Protein AF-A0A0T6LQE8-F1 (afdb_monomer_lite)

Structure (mmCIF, N/CA/C/O backbone):
data_AF-A0A0T6LQE8-F1
#
_entry.id   AF-A0A0T6LQE8-F1
#
loop_
_atom_site.group_PDB
_atom_site.id
_atom_site.type_symbol
_atom_site.label_atom_id
_atom_site.label_alt_id
_atom_site.label_comp_id
_atom_site.label_asym_id
_atom_site.label_entity_id
_atom_site.label_seq_id
_atom_site.pdbx_PDB_ins_code
_atom_site.Cartn_x
_atom_site.Cartn_y
_atom_site.Cartn_z
_atom_site.occupancy
_atom_site.B_iso_or_equiv
_atom_site.auth_seq_id
_atom_site.auth_comp_id
_atom_site.auth_asym_id
_atom_site.auth_atom_id
_atom_site.pdbx_PDB_model_num
ATOM 1 N N . MET A 1 1 ? 8.684 2.126 1.491 1.00 72.75 1 MET A N 1
ATOM 2 C CA . MET A 1 1 ? 9.249 0.851 0.992 1.00 72.75 1 MET A CA 1
ATOM 3 C C . MET A 1 1 ? 10.704 1.104 0.660 1.00 72.75 1 MET A C 1
ATOM 5 O O . MET A 1 1 ? 10.996 2.198 0.199 1.00 72.75 1 MET A O 1
ATOM 9 N N . PHE A 1 2 ? 11.600 0.156 0.912 1.00 80.12 2 PHE A N 1
ATOM 10 C CA . PHE A 1 2 ? 12.997 0.264 0.501 1.00 80.12 2 PHE A CA 1
ATOM 11 C C . PHE A 1 2 ? 13.286 -0.619 -0.695 1.00 80.12 2 PHE A C 1
ATOM 13 O O . PHE A 1 2 ? 12.763 -1.727 -0.799 1.00 80.12 2 PHE A O 1
ATOM 20 N N . VAL A 1 3 ? 14.157 -0.127 -1.567 1.00 85.31 3 VAL A N 1
ATOM 21 C CA . VAL A 1 3 ? 14.534 -0.795 -2.806 1.00 85.31 3 VAL A CA 1
ATOM 22 C C . VAL A 1 3 ? 16.053 -0.836 -2.886 1.00 85.31 3 VAL A C 1
ATOM 24 O O . VAL A 1 3 ? 16.721 0.160 -2.609 1.00 85.31 3 VAL A O 1
ATOM 27 N N . ARG A 1 4 ? 16.607 -1.997 -3.236 1.00 88.31 4 ARG A N 1
ATOM 28 C CA . ARG A 1 4 ? 18.053 -2.192 -3.370 1.00 88.31 4 ARG A CA 1
ATOM 29 C C . ARG A 1 4 ? 18.357 -3.175 -4.494 1.00 88.31 4 ARG A C 1
ATOM 31 O O . ARG A 1 4 ? 17.820 -4.278 -4.500 1.00 88.31 4 ARG A O 1
ATOM 38 N N . GLY A 1 5 ? 19.266 -2.808 -5.393 1.00 87.25 5 GLY A N 1
ATOM 39 C CA . GLY A 1 5 ? 19.844 -3.753 -6.351 1.00 87.25 5 GLY A CA 1
ATOM 40 C C . GLY A 1 5 ? 20.798 -4.740 -5.668 1.00 87.25 5 GLY A C 1
ATOM 41 O O . GLY A 1 5 ? 21.575 -4.357 -4.794 1.00 87.25 5 GLY A O 1
ATOM 42 N N . ASP A 1 6 ? 20.736 -6.012 -6.046 1.00 84.94 6 ASP A N 1
ATOM 43 C CA . ASP A 1 6 ? 21.665 -7.054 -5.612 1.00 84.94 6 ASP A CA 1
ATOM 44 C C . ASP A 1 6 ? 21.966 -8.060 -6.743 1.00 84.94 6 ASP A C 1
ATOM 46 O O . ASP A 1 6 ? 21.690 -7.815 -7.919 1.00 84.94 6 ASP A O 1
ATOM 50 N N . THR A 1 7 ? 22.611 -9.181 -6.412 1.00 83.19 7 THR A N 1
ATOM 51 C CA . THR A 1 7 ? 23.008 -10.206 -7.391 1.00 83.19 7 THR A CA 1
ATOM 52 C C . THR A 1 7 ? 21.833 -10.969 -8.003 1.00 83.19 7 THR A C 1
ATOM 54 O O . THR A 1 7 ? 22.014 -11.594 -9.044 1.00 83.19 7 THR A O 1
ATOM 57 N N . ARG A 1 8 ? 20.645 -10.925 -7.388 1.00 83.25 8 ARG A N 1
ATOM 58 C CA . ARG A 1 8 ? 19.412 -11.582 -7.848 1.00 83.25 8 ARG A CA 1
ATOM 59 C C . ARG A 1 8 ? 18.438 -10.616 -8.532 1.00 83.25 8 ARG A C 1
ATOM 61 O O . ARG A 1 8 ? 17.340 -11.033 -8.882 1.00 83.25 8 ARG A O 1
ATOM 68 N N . GLY A 1 9 ? 18.821 -9.353 -8.725 1.00 89.19 9 GLY A N 1
ATOM 69 C CA . GLY A 1 9 ? 17.985 -8.325 -9.346 1.00 89.19 9 GLY A CA 1
ATOM 70 C C . GLY A 1 9 ? 17.715 -7.177 -8.383 1.00 89.19 9 GLY A C 1
ATOM 71 O O . GLY A 1 9 ? 18.651 -6.597 -7.836 1.00 89.19 9 GLY A O 1
ATOM 72 N N . VAL A 1 10 ? 16.444 -6.827 -8.185 1.00 91.75 10 VAL A N 1
ATOM 73 C CA . VAL A 1 10 ? 16.043 -5.743 -7.279 1.00 91.75 10 VAL A CA 1
ATOM 74 C C . VAL A 1 10 ? 15.238 -6.299 -6.118 1.00 91.75 10 VAL A C 1
ATOM 76 O O . VAL A 1 10 ? 14.113 -6.761 -6.295 1.00 91.75 10 VAL A O 1
ATOM 79 N N . SER A 1 11 ? 15.817 -6.221 -4.923 1.00 91.44 11 SER A N 1
ATOM 80 C CA . SER A 1 11 ? 15.159 -6.549 -3.664 1.00 91.44 11 SER A CA 1
ATOM 81 C C . SER A 1 11 ? 14.284 -5.389 -3.199 1.00 91.44 11 SER A C 1
ATOM 83 O O . SER A 1 11 ? 14.708 -4.231 -3.171 1.00 91.44 11 SER A O 1
ATOM 85 N N . VAL A 1 12 ? 13.078 -5.731 -2.765 1.00 88.38 12 VAL A N 1
ATOM 86 C CA . VAL A 1 12 ? 12.077 -4.817 -2.231 1.00 88.38 12 VAL A CA 1
ATOM 87 C C . VAL A 1 12 ? 11.782 -5.218 -0.794 1.00 88.38 12 VAL A C 1
ATOM 89 O O . VAL A 1 12 ? 11.413 -6.358 -0.512 1.00 88.38 12 VAL A O 1
ATOM 92 N N . LEU A 1 13 ? 11.955 -4.280 0.130 1.00 84.69 13 LEU A N 1
ATOM 93 C CA . LEU A 1 13 ? 11.670 -4.477 1.543 1.00 84.69 13 LEU A CA 1
ATOM 94 C C . LEU A 1 13 ? 10.512 -3.563 1.948 1.00 84.69 13 LEU A C 1
ATOM 96 O O . LEU A 1 13 ? 10.587 -2.344 1.739 1.00 84.69 13 LEU A O 1
ATOM 100 N N . PRO A 1 14 ? 9.437 -4.111 2.534 1.00 76.31 14 PRO A N 1
ATOM 101 C CA . PRO A 1 14 ? 8.385 -3.277 3.075 1.00 76.31 14 PRO A CA 1
ATOM 102 C C . PRO A 1 14 ? 8.984 -2.390 4.164 1.00 76.31 14 PRO A C 1
ATOM 104 O O . PRO A 1 14 ? 9.697 -2.847 5.054 1.00 76.31 14 PRO A O 1
ATOM 107 N N . TRP A 1 15 ? 8.708 -1.092 4.063 1.00 66.56 15 TRP A N 1
ATOM 108 C CA . TRP A 1 15 ? 8.975 -0.184 5.170 1.00 66.56 15 TRP A CA 1
ATOM 109 C C . TRP A 1 15 ? 7.792 -0.324 6.117 1.00 66.56 15 TRP A C 1
ATOM 111 O O . TRP A 1 15 ? 6.663 -0.160 5.642 1.00 66.56 15 TRP A O 1
ATOM 121 N N . PRO A 1 16 ? 8.004 -0.631 7.403 1.00 58.62 16 PRO A N 1
ATOM 122 C CA . PRO A 1 16 ? 6.915 -0.629 8.358 1.00 58.62 16 PRO A CA 1
ATOM 123 C C . PRO A 1 16 ? 6.421 0.815 8.483 1.00 58.62 16 PRO A C 1
ATOM 125 O O . PRO A 1 16 ? 7.017 1.637 9.176 1.00 58.62 16 PRO A O 1
ATOM 128 N N . SER A 1 17 ? 5.353 1.160 7.762 1.00 61.88 17 SER A N 1
ATOM 129 C CA . SER A 1 17 ? 4.606 2.369 8.082 1.00 61.88 17 SER A CA 1
ATOM 130 C C . SER A 1 17 ? 3.977 2.176 9.461 1.00 61.88 17 SER A C 1
ATOM 132 O O . SER A 1 17 ? 3.593 1.064 9.827 1.00 61.88 17 SER A O 1
ATOM 134 N N . ALA A 1 18 ? 3.878 3.257 10.238 1.00 66.81 18 ALA A N 1
ATOM 135 C CA . ALA A 1 18 ? 3.329 3.197 11.592 1.00 66.81 18 ALA A CA 1
ATOM 136 C C . ALA A 1 18 ? 1.902 2.605 11.608 1.00 66.81 18 ALA A C 1
ATOM 138 O O . ALA A 1 18 ? 1.573 1.815 12.480 1.00 66.81 18 ALA A O 1
ATOM 139 N N . ALA A 1 19 ? 1.079 2.891 10.596 1.00 75.75 19 ALA A N 1
ATOM 140 C CA . ALA A 1 19 ? -0.207 2.229 10.388 1.00 75.75 19 ALA A CA 1
ATOM 141 C C . ALA A 1 19 ? -0.548 2.134 8.897 1.00 75.75 19 ALA A C 1
ATOM 143 O O . ALA A 1 19 ? -0.080 2.938 8.086 1.00 75.75 19 ALA A O 1
ATOM 144 N N . ALA A 1 20 ? -1.400 1.176 8.542 1.00 86.06 20 ALA A N 1
ATOM 145 C CA . ALA A 1 20 ? -2.132 1.188 7.287 1.00 86.06 20 ALA A CA 1
ATOM 146 C C . ALA A 1 20 ? -3.415 2.010 7.470 1.00 86.06 20 ALA A C 1
ATOM 148 O O . ALA A 1 20 ? -4.249 1.697 8.324 1.00 86.06 20 ALA A O 1
ATOM 149 N N . ALA A 1 21 ? -3.572 3.060 6.663 1.00 91.69 21 ALA A N 1
ATOM 150 C CA . ALA A 1 21 ? -4.754 3.910 6.666 1.00 91.69 21 ALA A CA 1
ATOM 151 C C . ALA A 1 21 ? -5.797 3.369 5.674 1.00 91.69 21 ALA A C 1
ATOM 153 O O . ALA A 1 21 ? -5.671 3.569 4.468 1.00 91.69 21 ALA A O 1
ATOM 154 N N . VAL A 1 22 ? -6.845 2.714 6.173 1.00 92.94 22 VAL A N 1
ATOM 155 C CA . VAL A 1 22 ? -7.898 2.089 5.353 1.00 92.94 22 VAL A CA 1
ATOM 156 C C . VAL A 1 22 ? -9.224 2.826 5.549 1.00 92.94 22 VAL A C 1
ATOM 158 O O . VAL A 1 22 ? -9.683 3.011 6.677 1.00 92.94 22 VAL A O 1
ATOM 161 N N . GLY A 1 23 ? -9.844 3.284 4.460 1.00 95.25 23 GLY A N 1
ATOM 162 C CA . GLY A 1 23 ? -11.158 3.938 4.508 1.00 95.25 23 GLY A CA 1
ATOM 163 C C . GLY A 1 23 ? -12.263 2.985 4.972 1.00 95.25 23 GLY A C 1
ATOM 164 O O . GLY A 1 23 ? -12.201 1.780 4.725 1.00 95.25 23 GLY A O 1
ATOM 165 N N . LEU A 1 24 ? -13.301 3.519 5.624 1.00 96.56 24 LEU A N 1
ATOM 166 C CA . LEU A 1 24 ? -14.431 2.712 6.113 1.00 96.56 24 LEU A CA 1
ATOM 167 C C . LEU A 1 24 ? -15.177 2.003 4.973 1.00 9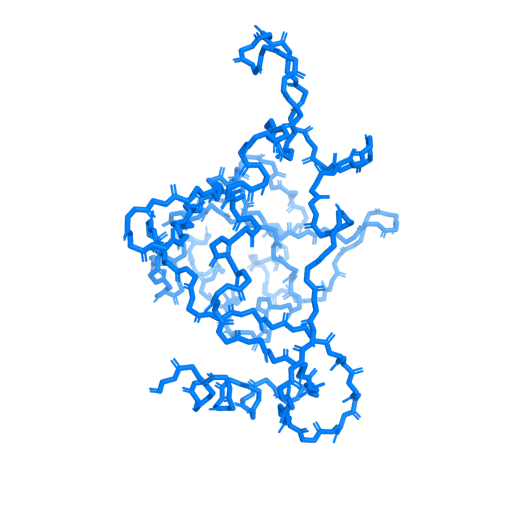6.56 24 LEU A C 1
ATOM 169 O O . LEU A 1 24 ? -15.564 0.845 5.122 1.00 96.56 24 LEU A O 1
ATOM 173 N N . GLY A 1 25 ? -15.314 2.672 3.824 1.00 93.50 25 GLY A N 1
ATOM 174 C CA . GLY A 1 25 ? -15.922 2.084 2.632 1.00 93.50 25 GLY A CA 1
ATOM 175 C C . GLY A 1 25 ? -15.106 0.917 2.074 1.00 93.50 25 GLY A C 1
ATOM 176 O O . GLY A 1 25 ? -15.678 -0.111 1.728 1.00 93.50 25 GLY A O 1
ATOM 177 N N . LEU A 1 26 ? -13.772 1.028 2.064 1.00 92.75 26 LEU A N 1
ATOM 178 C CA . LEU A 1 26 ? -12.896 -0.056 1.609 1.00 92.75 26 LEU A CA 1
ATOM 179 C C . LEU A 1 26 ? -12.937 -1.254 2.566 1.00 92.75 26 LEU A C 1
ATOM 181 O O . LEU A 1 26 ? -13.042 -2.388 2.113 1.00 92.75 26 LEU A O 1
ATOM 185 N N . LEU A 1 27 ? -12.938 -1.016 3.883 1.00 94.81 27 LEU A N 1
ATOM 186 C CA . LEU A 1 27 ? -13.140 -2.090 4.863 1.00 94.81 27 LEU A CA 1
ATOM 187 C C . LEU A 1 27 ? -14.461 -2.830 4.640 1.00 94.81 27 LEU A C 1
ATOM 189 O O . LEU A 1 27 ? -14.515 -4.040 4.829 1.00 94.81 27 LEU A O 1
ATOM 193 N N . HIS A 1 28 ? -15.517 -2.120 4.249 1.00 94.75 28 HIS A N 1
ATOM 194 C CA . HIS A 1 28 ? -16.799 -2.744 3.950 1.00 94.75 28 HIS A CA 1
ATOM 195 C C . HIS A 1 28 ? -16.771 -3.529 2.637 1.00 94.75 28 HIS A C 1
ATOM 197 O O . HIS A 1 28 ? -17.232 -4.666 2.612 1.00 94.75 28 HIS A O 1
ATOM 203 N N . ALA A 1 29 ? -16.184 -2.963 1.581 1.00 90.00 29 ALA A N 1
ATOM 204 C CA . ALA A 1 29 ? -16.053 -3.624 0.283 1.00 90.00 29 ALA A CA 1
ATOM 205 C C . ALA A 1 29 ? -15.239 -4.929 0.354 1.00 90.00 29 ALA A C 1
ATOM 207 O O . ALA A 1 29 ? -15.505 -5.857 -0.400 1.00 90.00 29 ALA A O 1
ATOM 208 N N . LEU A 1 30 ? -14.276 -5.008 1.278 1.00 90.81 30 LEU A N 1
ATOM 209 C CA . LEU A 1 30 ? -13.459 -6.201 1.529 1.00 90.81 30 LEU A CA 1
ATOM 210 C C . LEU A 1 30 ? -14.077 -7.169 2.556 1.00 90.81 30 LEU A C 1
ATOM 212 O O . LEU A 1 30 ? -13.429 -8.135 2.944 1.00 90.81 30 LEU A O 1
ATOM 216 N N . ASP A 1 31 ? -15.298 -6.902 3.032 1.00 93.56 31 ASP A N 1
ATOM 217 C CA . ASP A 1 31 ? -15.972 -7.644 4.111 1.00 93.56 31 ASP A CA 1
ATOM 218 C C . ASP A 1 31 ? -15.176 -7.700 5.438 1.00 93.56 31 ASP A C 1
ATOM 220 O O . ASP A 1 31 ? -15.285 -8.606 6.263 1.00 93.56 31 ASP A O 1
ATOM 224 N N . TRP A 1 32 ? -14.351 -6.683 5.694 1.00 95.38 32 TRP A N 1
ATOM 225 C CA . TRP A 1 32 ? -13.498 -6.586 6.883 1.00 95.38 32 TRP A CA 1
ATOM 226 C C . TRP A 1 32 ? -14.140 -5.827 8.043 1.00 95.38 32 TRP A C 1
ATOM 228 O O . TRP A 1 32 ? -13.691 -5.958 9.186 1.00 95.38 32 TRP A O 1
ATOM 238 N N . THR A 1 33 ? -15.209 -5.059 7.801 1.00 95.50 33 THR A N 1
ATOM 239 C CA . THR A 1 33 ? -15.901 -4.286 8.849 1.00 95.50 33 THR A CA 1
ATOM 240 C C . THR A 1 33 ? -16.374 -5.174 10.001 1.00 95.50 33 THR A C 1
ATOM 242 O O . THR A 1 33 ? -16.194 -4.817 11.168 1.00 95.50 33 THR A O 1
ATOM 245 N N . GLY A 1 34 ? -16.950 -6.343 9.698 1.00 95.50 34 GLY A N 1
ATOM 246 C CA . GLY A 1 34 ? -17.421 -7.290 10.711 1.00 95.50 34 GLY A CA 1
ATOM 247 C C . GLY A 1 34 ? -16.282 -7.815 11.585 1.00 95.50 34 GLY A C 1
ATOM 248 O O . GLY A 1 34 ? -16.397 -7.836 12.816 1.00 95.50 34 GLY A O 1
ATOM 249 N N . THR A 1 35 ? -15.154 -8.163 10.965 1.00 96.62 35 THR A N 1
ATOM 250 C CA . THR A 1 35 ? -13.980 -8.666 11.679 1.00 96.62 35 THR A CA 1
ATOM 251 C C . THR A 1 35 ? -13.332 -7.596 12.548 1.00 96.62 35 THR A C 1
ATOM 253 O O . THR A 1 35 ? -13.128 -7.834 13.740 1.00 96.62 35 THR A O 1
ATOM 256 N N . ALA A 1 36 ? -13.103 -6.394 12.010 1.00 95.94 36 ALA A N 1
ATOM 257 C CA . ALA A 1 36 ? -12.570 -5.268 12.776 1.00 95.94 36 ALA A CA 1
ATOM 258 C C . ALA A 1 36 ? -13.465 -4.947 13.985 1.00 95.94 36 ALA A C 1
ATOM 260 O O . ALA A 1 36 ? -12.988 -4.818 15.112 1.00 95.94 36 ALA A O 1
ATOM 261 N N . ARG A 1 37 ? -14.789 -4.917 13.789 1.00 97.31 37 ARG A N 1
ATOM 262 C CA . ARG A 1 37 ? -15.763 -4.718 14.870 1.00 97.31 37 ARG A CA 1
ATOM 263 C C . ARG A 1 37 ? -15.672 -5.798 15.946 1.00 97.31 37 ARG A C 1
ATOM 265 O O . ARG A 1 37 ? -15.714 -5.476 17.133 1.00 97.31 37 ARG A O 1
ATOM 272 N N . LYS A 1 38 ? -15.586 -7.073 15.552 1.00 97.44 38 LYS A N 1
ATOM 273 C CA . LYS A 1 38 ? -15.465 -8.206 16.483 1.00 97.44 38 LYS A CA 1
ATOM 274 C C . LYS A 1 38 ? -14.191 -8.094 17.321 1.00 97.44 38 LYS A C 1
ATOM 276 O O . LYS A 1 38 ? -14.266 -8.254 18.536 1.00 97.44 38 LYS A O 1
ATOM 281 N N . ARG A 1 39 ? -13.057 -7.783 16.687 1.00 97.19 39 ARG A N 1
ATOM 282 C CA . ARG A 1 39 ? -11.751 -7.617 17.345 1.00 97.19 39 ARG A CA 1
ATOM 283 C C . ARG A 1 39 ? -11.753 -6.448 18.329 1.00 97.19 39 ARG A C 1
ATOM 285 O O . ARG A 1 39 ? -11.417 -6.630 19.494 1.00 97.19 39 ARG A O 1
ATOM 292 N N . LEU A 1 40 ? -12.273 -5.291 17.919 1.00 96.81 40 LEU A N 1
ATOM 293 C CA . LEU A 1 40 ? -12.420 -4.126 18.799 1.00 96.81 40 LEU A CA 1
ATOM 294 C C . LEU A 1 40 ? -13.321 -4.407 20.012 1.00 96.81 40 LEU A C 1
ATOM 296 O O . LEU A 1 40 ? -12.999 -4.013 21.129 1.00 96.81 40 LEU A O 1
ATOM 300 N N . LYS A 1 41 ? -14.441 -5.119 19.822 1.00 97.38 41 LYS A N 1
ATOM 301 C CA . LYS A 1 41 ? -15.316 -5.535 20.935 1.00 97.38 41 LYS A CA 1
ATOM 302 C C . LYS A 1 41 ? -14.644 -6.525 21.890 1.00 97.38 41 LYS A C 1
ATOM 304 O O . LYS A 1 41 ? -15.027 -6.574 23.054 1.00 97.38 41 LYS A O 1
ATOM 309 N N . ALA A 1 42 ? -13.678 -7.305 21.406 1.00 97.06 42 ALA A N 1
ATOM 310 C CA . ALA A 1 42 ? -12.892 -8.233 22.215 1.00 97.06 42 ALA A CA 1
ATOM 311 C C . ALA A 1 42 ? -11.760 -7.545 23.004 1.00 97.06 42 ALA A C 1
ATOM 313 O O . ALA A 1 42 ? -11.124 -8.196 23.827 1.00 97.06 42 ALA A O 1
ATOM 314 N N . GLY A 1 43 ? -11.544 -6.240 22.800 1.00 96.44 43 GLY A N 1
ATOM 315 C CA . GLY A 1 43 ? -10.559 -5.444 23.534 1.00 96.44 43 GLY A CA 1
ATOM 316 C C . GLY A 1 43 ? -9.297 -5.103 22.743 1.00 96.44 43 GLY A C 1
ATOM 317 O O . GLY A 1 43 ? -8.447 -4.381 23.270 1.00 96.44 43 GLY A O 1
ATOM 318 N N . ASP A 1 44 ? -9.176 -5.555 21.491 1.00 96.25 44 ASP A N 1
ATOM 319 C CA . ASP A 1 44 ? -8.056 -5.154 20.644 1.00 96.25 44 ASP A CA 1
ATOM 320 C C . ASP A 1 44 ? -8.083 -3.638 20.399 1.00 96.25 44 ASP A C 1
ATOM 322 O O . ASP A 1 44 ? -9.136 -2.989 20.386 1.00 96.25 44 ASP A O 1
ATOM 326 N N . ARG A 1 45 ? -6.903 -3.056 20.172 1.00 94.69 45 ARG A N 1
ATOM 327 C CA . ARG A 1 45 ? -6.733 -1.616 19.963 1.00 94.69 45 ARG A CA 1
ATOM 328 C C . ARG A 1 45 ? -6.146 -1.341 18.588 1.00 94.69 45 ARG A C 1
ATOM 330 O O . ARG A 1 45 ? -5.215 -2.011 18.161 1.00 94.69 45 ARG A O 1
ATOM 337 N N . LEU A 1 46 ? -6.676 -0.325 17.920 1.00 94.19 46 LEU A N 1
ATOM 338 C CA . LEU A 1 46 ? -6.077 0.245 16.710 1.00 94.19 46 LEU A CA 1
ATOM 339 C C . LEU A 1 46 ? -4.840 1.087 17.061 1.00 94.19 46 LEU A C 1
ATOM 341 O O . LEU A 1 46 ? -4.532 1.298 18.241 1.00 94.19 46 LEU A O 1
ATOM 345 N N . HIS A 1 47 ? -4.143 1.585 16.039 1.00 92.88 47 HIS A N 1
ATOM 346 C CA . HIS A 1 47 ? -2.960 2.429 16.201 1.00 92.88 47 HIS A CA 1
ATOM 347 C C . HIS A 1 47 ? -3.234 3.652 17.108 1.00 92.88 47 HIS A C 1
ATOM 349 O O . HIS A 1 47 ? -4.326 4.218 17.045 1.00 92.88 47 HIS A O 1
ATOM 355 N N . PRO A 1 48 ? -2.275 4.131 17.927 1.00 90.50 48 PRO A N 1
ATOM 356 C CA . PRO A 1 48 ? -2.481 5.273 18.828 1.00 90.50 48 PRO A CA 1
ATOM 357 C C . PRO A 1 48 ? -2.946 6.574 18.158 1.00 90.50 48 PRO A C 1
ATOM 359 O O . PRO A 1 48 ? -3.593 7.393 18.802 1.00 90.50 48 PRO A O 1
ATOM 362 N N . THR A 1 49 ? -2.651 6.766 16.869 1.00 91.06 49 THR A N 1
ATOM 363 C CA . THR A 1 49 ? -3.131 7.920 16.079 1.00 91.06 49 THR A CA 1
ATOM 364 C C . THR A 1 49 ? -4.557 7.749 15.543 1.00 91.06 49 THR A C 1
ATOM 366 O O . THR A 1 49 ? -5.049 8.606 14.808 1.00 91.06 49 THR A O 1
ATOM 369 N N . GLN A 1 50 ? -5.233 6.648 15.881 1.00 95.44 50 GLN A N 1
ATOM 370 C CA . GLN A 1 50 ? -6.598 6.370 15.462 1.00 95.44 50 GLN A CA 1
ATOM 371 C C . GLN A 1 50 ? -7.554 7.474 15.923 1.00 95.44 50 GLN A C 1
ATOM 373 O O . GLN A 1 50 ? -7.682 7.772 17.110 1.00 95.44 50 GLN A O 1
ATOM 378 N N . HIS A 1 51 ? -8.313 8.023 14.975 1.00 96.19 51 HIS A N 1
ATOM 379 C CA . HIS A 1 51 ? -9.352 8.992 15.288 1.00 96.19 51 HIS A CA 1
ATOM 380 C C . HIS A 1 51 ? -10.538 8.322 16.018 1.00 96.19 51 HIS A C 1
ATOM 382 O O . HIS A 1 51 ? -11.078 7.342 15.485 1.00 96.19 51 HIS A O 1
ATOM 388 N N . PRO A 1 52 ? -11.016 8.857 17.162 1.00 96.31 52 PRO A N 1
ATOM 389 C CA . PRO A 1 52 ? -12.089 8.243 17.953 1.00 96.31 52 PRO A CA 1
ATOM 390 C C . PRO A 1 52 ? -13.404 8.028 17.193 1.00 96.31 52 PRO A C 1
ATOM 392 O O . PRO A 1 52 ? -14.046 6.996 17.367 1.00 96.31 52 PRO A O 1
ATOM 395 N N . LEU A 1 53 ? -13.792 8.964 16.314 1.00 97.06 53 LEU A N 1
ATOM 396 C CA . LEU A 1 53 ? -15.022 8.832 15.512 1.00 97.06 53 LEU A CA 1
ATOM 397 C C . LEU A 1 53 ? -15.002 7.613 14.583 1.00 97.06 53 LEU A C 1
ATOM 399 O O . LEU A 1 53 ? -16.024 6.958 14.406 1.00 97.06 53 LEU A O 1
ATOM 403 N N . VAL A 1 54 ? -13.839 7.279 14.023 1.00 97.50 54 VAL A N 1
ATOM 404 C CA . VAL A 1 54 ? -13.693 6.098 13.165 1.00 97.50 54 VAL A CA 1
ATOM 405 C C . VAL A 1 54 ? -13.771 4.826 14.010 1.00 97.50 54 VAL A C 1
ATOM 407 O O . VAL A 1 54 ? -14.451 3.883 13.619 1.00 97.50 54 VAL A O 1
ATOM 410 N N . THR A 1 55 ? -13.170 4.805 15.206 1.00 97.12 55 THR A N 1
ATOM 411 C CA . THR A 1 55 ? -13.330 3.682 16.149 1.00 97.12 55 THR A CA 1
ATOM 412 C C . THR A 1 55 ? -14.797 3.473 16.523 1.00 97.12 55 THR A C 1
ATOM 414 O O . THR A 1 55 ? -15.284 2.344 16.514 1.00 97.12 55 THR A O 1
ATOM 417 N N . ALA A 1 56 ? -15.525 4.556 16.812 1.00 97.38 56 ALA A N 1
ATOM 418 C CA . ALA A 1 56 ? -16.950 4.500 17.119 1.00 97.38 56 ALA A CA 1
ATOM 419 C C . ALA A 1 56 ? -17.773 3.968 15.932 1.00 97.38 56 ALA A C 1
ATOM 421 O O . ALA A 1 56 ? -18.644 3.120 16.130 1.00 97.38 56 ALA A O 1
ATOM 422 N N . ALA A 1 57 ? -17.460 4.403 14.707 1.00 97.50 57 ALA A N 1
ATOM 423 C CA . ALA A 1 57 ? -18.092 3.903 13.487 1.00 97.50 57 ALA A CA 1
ATOM 424 C C . ALA A 1 57 ? -17.849 2.398 13.280 1.00 97.50 57 ALA A C 1
ATOM 426 O O . ALA A 1 57 ? -18.792 1.648 13.037 1.00 97.50 57 ALA A O 1
ATOM 427 N N . LEU A 1 58 ? -16.616 1.920 13.470 1.00 97.00 58 LEU A N 1
ATOM 428 C CA . LEU A 1 58 ? -16.306 0.488 13.394 1.00 97.00 58 LEU A CA 1
ATOM 429 C C . LEU A 1 58 ? -17.077 -0.320 14.450 1.00 97.00 58 LEU A C 1
ATOM 431 O O . LEU A 1 58 ? -17.656 -1.362 14.140 1.00 97.00 58 LEU A O 1
ATOM 435 N N . LEU A 1 59 ? -17.153 0.173 15.690 1.00 97.50 59 LEU A N 1
ATOM 436 C CA . LEU A 1 59 ? -17.892 -0.482 16.777 1.00 97.50 59 LEU A CA 1
ATOM 437 C C . LEU A 1 59 ? -19.408 -0.539 16.525 1.00 97.50 59 LEU A C 1
ATOM 439 O O . LEU A 1 59 ? -20.059 -1.531 16.893 1.00 97.50 59 LEU A O 1
ATOM 443 N N . SER A 1 60 ? -19.976 0.486 15.884 1.00 95.62 60 SER A N 1
ATOM 444 C CA . SER A 1 60 ? -21.392 0.525 15.502 1.00 95.62 60 SER A CA 1
ATOM 445 C C . SER A 1 60 ? -21.691 -0.252 14.213 1.00 95.62 60 SER A C 1
ATOM 447 O O . SER A 1 60 ? -22.830 -0.672 14.022 1.00 95.62 60 SER A O 1
ATOM 449 N N . GLY A 1 61 ? -20.675 -0.551 13.396 1.00 93.31 61 GLY A N 1
ATOM 450 C CA . GLY A 1 61 ? -20.821 -1.204 12.090 1.00 93.31 61 GLY A CA 1
ATOM 451 C C . GLY A 1 61 ? -21.135 -0.226 10.952 1.00 93.31 61 GLY A C 1
ATOM 452 O O . GLY A 1 61 ? -21.648 -0.633 9.912 1.00 93.31 61 GLY A O 1
ATOM 453 N N . HIS A 1 62 ? -20.862 1.061 11.152 1.00 94.19 62 HIS A N 1
ATOM 454 C CA . HIS A 1 62 ? -21.040 2.095 10.145 1.00 94.19 62 HIS A CA 1
ATOM 455 C C . HIS A 1 62 ? -19.864 2.118 9.157 1.00 94.19 62 HIS A C 1
ATOM 457 O O . HIS A 1 62 ? -18.705 2.032 9.561 1.00 94.19 62 HIS A O 1
ATOM 463 N N . HIS A 1 63 ? -20.173 2.246 7.866 1.00 94.69 63 HIS A N 1
ATOM 464 C CA . HIS A 1 63 ? -19.202 2.133 6.771 1.00 94.69 63 HIS A CA 1
ATOM 465 C C . HIS A 1 63 ? -19.149 3.361 5.851 1.00 94.69 63 HIS A C 1
ATOM 467 O O . HIS A 1 63 ? -18.337 3.398 4.928 1.00 94.69 63 HIS A O 1
ATOM 473 N N . THR A 1 64 ? -19.992 4.374 6.076 1.00 95.88 64 THR A N 1
ATOM 474 C CA . THR A 1 64 ? -19.931 5.610 5.289 1.00 95.88 64 THR A CA 1
ATOM 475 C C . THR A 1 64 ? -18.621 6.345 5.595 1.00 95.88 64 THR A C 1
ATOM 477 O O . THR A 1 64 ? -18.257 6.455 6.770 1.00 95.88 64 THR A O 1
ATOM 480 N N . PRO A 1 65 ? -17.897 6.846 4.574 1.00 95.69 65 PRO A N 1
ATOM 481 C CA . PRO A 1 65 ? -16.693 7.640 4.787 1.00 95.69 65 PRO A CA 1
ATOM 482 C C . PRO A 1 65 ? -16.951 8.820 5.728 1.00 95.69 65 PRO A C 1
ATOM 484 O O . PRO A 1 65 ? -17.922 9.561 5.566 1.00 95.69 65 PRO A O 1
ATOM 487 N N . LEU A 1 66 ? -16.067 8.991 6.709 1.00 96.69 66 LEU A N 1
ATOM 488 C CA . LEU A 1 66 ? -16.091 10.122 7.631 1.00 96.69 66 LEU A CA 1
ATOM 489 C C . LEU A 1 66 ? -15.086 11.167 7.166 1.00 96.69 66 LEU A C 1
ATOM 491 O O . LEU A 1 66 ? -13.999 10.818 6.713 1.00 96.69 66 LEU A O 1
ATOM 495 N N . TRP A 1 67 ? -15.416 12.442 7.334 1.00 96.69 67 TRP A N 1
ATOM 496 C CA . TRP A 1 67 ? -14.605 13.549 6.836 1.00 96.69 67 TRP A CA 1
ATOM 497 C C . TRP A 1 67 ? -14.276 14.533 7.955 1.00 96.69 67 TRP A C 1
ATOM 499 O O . TRP A 1 67 ? -15.090 14.772 8.847 1.00 96.69 67 TRP A O 1
ATOM 509 N N . ASN A 1 68 ? -13.076 15.103 7.899 1.00 93.88 68 ASN A N 1
ATOM 510 C CA . ASN A 1 68 ? -12.668 16.264 8.678 1.00 93.88 68 ASN A CA 1
ATOM 511 C C . ASN A 1 68 ? -12.161 17.327 7.698 1.00 93.88 68 ASN A C 1
ATOM 513 O O . ASN A 1 68 ? -11.029 17.241 7.221 1.00 93.88 68 ASN A O 1
ATOM 517 N N . GLY A 1 69 ? -13.038 18.270 7.352 1.00 94.06 69 GLY A N 1
ATOM 518 C CA . GLY A 1 69 ? -12.832 19.150 6.207 1.00 94.06 69 GLY A CA 1
ATOM 519 C C . GLY A 1 69 ? -12.815 18.352 4.902 1.00 94.06 69 GLY A C 1
ATOM 520 O O . GLY A 1 69 ? -13.721 17.572 4.623 1.00 94.06 69 GLY A O 1
ATOM 521 N N . ASP A 1 70 ? -11.755 18.538 4.134 1.00 93.25 70 ASP A N 1
ATOM 522 C CA . ASP A 1 70 ? -11.437 17.883 2.864 1.00 93.25 70 ASP A CA 1
ATOM 523 C C . ASP A 1 70 ? -10.709 16.536 3.025 1.00 93.25 70 ASP A C 1
ATOM 525 O O . ASP A 1 70 ? -10.490 15.815 2.050 1.00 93.25 70 ASP A O 1
ATOM 529 N N . ARG A 1 71 ? -10.361 16.149 4.258 1.00 92.12 71 ARG A N 1
ATOM 530 C CA . ARG A 1 71 ? -9.646 14.905 4.544 1.00 92.12 71 ARG A CA 1
ATOM 531 C C . ARG A 1 71 ? -10.581 13.813 5.054 1.00 92.12 71 ARG A C 1
ATOM 533 O O . ARG A 1 71 ? -11.192 13.936 6.115 1.00 92.12 71 ARG A O 1
ATOM 540 N N . GLU A 1 72 ? -10.594 12.676 4.365 1.00 95.62 72 GLU A N 1
ATOM 541 C CA . GLU A 1 72 ? -11.248 11.464 4.864 1.00 95.62 72 GLU A CA 1
ATOM 542 C C . GLU A 1 72 ? -10.513 10.913 6.104 1.00 95.62 72 GLU A C 1
ATOM 544 O O . GLU A 1 72 ? -9.290 10.712 6.105 1.00 95.62 72 GLU A O 1
ATOM 549 N N . LEU A 1 73 ? -11.271 10.618 7.157 1.00 96.88 73 LEU A N 1
ATOM 550 C CA . LEU A 1 73 ? -10.813 9.914 8.346 1.00 96.88 73 LEU A CA 1
ATOM 551 C C . LEU A 1 73 ? -10.811 8.402 8.090 1.00 96.88 73 LEU A C 1
ATOM 553 O O . LEU A 1 73 ? -11.843 7.798 7.802 1.00 96.88 73 LEU A O 1
ATOM 557 N N . LYS A 1 74 ? -9.640 7.784 8.248 1.00 96.50 74 LYS A N 1
ATOM 558 C CA . LYS A 1 74 ? -9.397 6.367 7.950 1.00 96.50 74 LYS A CA 1
ATOM 559 C C . LYS A 1 74 ? -9.106 5.562 9.215 1.00 96.50 74 LYS A C 1
ATOM 561 O O . LYS A 1 74 ? -8.596 6.108 10.200 1.00 96.50 74 LYS A O 1
ATOM 566 N N . ALA A 1 75 ? -9.406 4.267 9.178 1.00 96.19 75 ALA A N 1
ATOM 567 C CA . ALA A 1 75 ? -8.955 3.319 10.186 1.00 96.19 75 ALA A CA 1
ATOM 568 C C . ALA A 1 75 ? -7.434 3.173 10.086 1.00 96.19 75 ALA A C 1
ATOM 570 O O . ALA A 1 75 ? -6.902 3.011 8.995 1.00 96.19 75 ALA A O 1
ATOM 571 N N . GLN A 1 76 ? -6.750 3.269 11.217 1.00 95.25 76 GLN A N 1
ATOM 572 C CA . GLN A 1 76 ? -5.308 3.153 11.370 1.00 95.25 76 GLN A CA 1
ATOM 573 C C . GLN A 1 76 ? -5.024 1.780 11.976 1.00 95.25 76 GLN A C 1
ATOM 575 O O . GLN A 1 76 ? -5.075 1.598 13.195 1.00 95.25 76 GLN A O 1
ATOM 580 N N . ILE A 1 77 ? -4.800 0.801 11.107 1.00 92.12 77 ILE A N 1
ATOM 581 C CA . ILE A 1 77 ? -4.594 -0.600 11.481 1.00 92.12 77 ILE A CA 1
ATOM 582 C C . ILE A 1 77 ? -3.090 -0.850 11.544 1.00 92.12 77 ILE A C 1
ATOM 584 O O . ILE A 1 77 ? -2.366 -0.453 10.628 1.00 92.12 77 ILE A O 1
ATOM 588 N N . TRP A 1 78 ? -2.605 -1.481 12.611 1.00 89.94 78 TRP A N 1
ATOM 589 C CA . TRP A 1 78 ? -1.199 -1.867 12.658 1.00 89.94 78 TRP A CA 1
ATOM 590 C C . TRP A 1 78 ? -0.912 -2.947 11.607 1.00 89.94 78 TRP A C 1
ATOM 592 O O . TRP A 1 78 ? -1.743 -3.838 11.423 1.00 89.94 78 TRP A O 1
ATOM 602 N N . PRO A 1 79 ? 0.243 -2.920 10.919 1.00 86.81 79 PRO A N 1
ATOM 603 C CA . PRO A 1 79 ? 0.573 -3.957 9.946 1.00 86.81 79 PRO A CA 1
ATOM 604 C C . PRO A 1 79 ? 0.466 -5.381 10.516 1.00 86.81 79 PRO A C 1
ATOM 606 O O . PRO A 1 79 ? -0.122 -6.245 9.875 1.00 86.81 79 PRO A O 1
ATOM 609 N N . ASP A 1 80 ? 0.938 -5.615 11.742 1.00 88.25 80 ASP A N 1
ATOM 610 C CA . ASP A 1 80 ? 0.898 -6.919 12.426 1.00 88.25 80 ASP A CA 1
ATOM 611 C C . ASP A 1 80 ? -0.520 -7.429 12.742 1.00 88.25 80 ASP A C 1
ATOM 613 O O . ASP A 1 80 ? -0.702 -8.623 12.967 1.00 88.25 80 ASP A O 1
ATOM 617 N N . GLN A 1 81 ? -1.541 -6.569 12.687 1.00 92.56 81 GLN A N 1
ATOM 618 C CA . GLN A 1 81 ? -2.938 -6.978 12.841 1.00 92.56 81 GLN A CA 1
ATOM 619 C C . GLN A 1 81 ? -3.497 -7.634 11.577 1.00 92.56 81 GLN A C 1
ATOM 621 O O . GLN A 1 81 ? -4.465 -8.381 11.674 1.00 92.56 81 GLN A O 1
ATOM 626 N N . PHE A 1 82 ? -2.923 -7.398 10.394 1.00 92.25 82 PHE A N 1
ATOM 627 C CA . PHE A 1 82 ? -3.462 -7.926 9.134 1.00 92.25 82 PHE A CA 1
ATOM 628 C C . PHE A 1 82 ? -3.505 -9.460 9.058 1.00 92.25 82 PHE A C 1
ATOM 630 O O . PHE A 1 82 ? -4.552 -9.981 8.654 1.00 92.25 82 PHE A O 1
ATOM 637 N N . PRO A 1 83 ? -2.457 -10.201 9.472 1.00 92.75 83 PRO A N 1
ATOM 638 C CA . PRO A 1 83 ? -2.520 -11.657 9.537 1.00 92.75 83 PRO A CA 1
ATOM 639 C C . PRO A 1 83 ? -3.650 -12.152 10.445 1.00 92.75 83 PRO A C 1
ATOM 641 O O . PRO A 1 83 ? -4.481 -12.952 10.021 1.00 92.75 83 PRO A O 1
ATOM 644 N N . ASP A 1 84 ? -3.739 -11.622 11.665 1.00 92.88 84 ASP A N 1
ATOM 645 C CA . ASP A 1 84 ? -4.675 -12.119 12.678 1.00 92.88 84 ASP A CA 1
ATOM 646 C C . ASP A 1 84 ? -6.119 -11.662 12.445 1.00 92.88 84 ASP A C 1
ATOM 648 O O . ASP A 1 84 ? -7.078 -12.369 12.778 1.00 92.88 84 ASP A O 1
ATOM 652 N N . TRP A 1 85 ? -6.308 -10.450 11.928 1.00 95.31 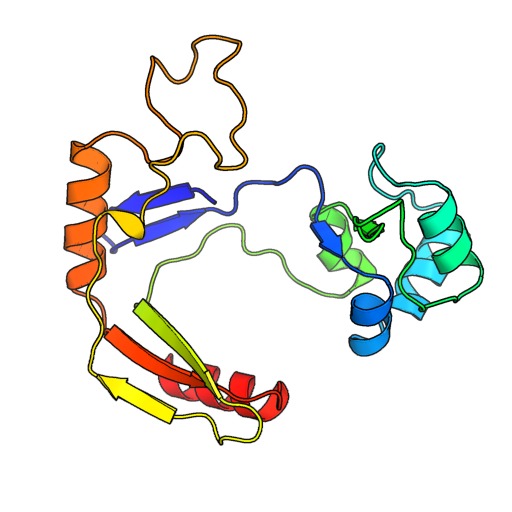85 TRP A N 1
ATOM 653 C CA . TRP A 1 85 ? -7.630 -9.887 11.683 1.00 95.31 85 TRP A CA 1
ATOM 654 C C . TRP A 1 85 ? -8.171 -10.320 10.328 1.00 95.31 85 TRP A C 1
ATOM 656 O O . TRP A 1 85 ? -9.341 -10.670 10.244 1.00 95.31 85 TRP A O 1
ATOM 666 N N . PHE A 1 86 ? -7.359 -10.319 9.276 1.00 93.94 86 PHE A N 1
ATOM 667 C CA . PHE A 1 86 ? -7.857 -10.452 7.904 1.00 93.94 86 PHE A CA 1
ATOM 668 C C . PHE A 1 86 ? -7.266 -11.642 7.148 1.00 93.94 86 PHE A C 1
ATOM 670 O O . PHE A 1 86 ? -7.606 -11.843 5.986 1.00 93.94 86 PHE A O 1
ATOM 677 N N . GLY A 1 87 ? -6.397 -12.436 7.781 1.00 92.31 87 GLY A N 1
ATOM 678 C CA . GLY A 1 87 ? -5.741 -13.568 7.127 1.00 92.31 87 GLY A CA 1
ATOM 679 C C . GLY A 1 87 ? -4.734 -13.146 6.057 1.00 92.31 87 GLY A C 1
ATOM 680 O O . GLY A 1 87 ? -4.367 -13.959 5.212 1.00 92.31 87 GLY A O 1
ATOM 681 N N . ILE A 1 88 ? -4.289 -11.885 6.066 1.00 89.38 88 ILE A N 1
ATOM 682 C CA . ILE A 1 88 ? -3.326 -11.378 5.088 1.00 89.38 88 ILE A CA 1
ATOM 683 C C . ILE A 1 88 ? -1.922 -11.590 5.627 1.00 89.38 88 ILE A C 1
ATOM 685 O O . ILE A 1 88 ? -1.480 -10.895 6.541 1.00 89.38 88 ILE A O 1
ATOM 689 N N . ALA A 1 89 ? -1.203 -12.531 5.023 1.00 87.94 89 ALA A N 1
ATOM 690 C CA . ALA A 1 89 ? 0.216 -12.694 5.279 1.00 87.94 89 ALA A CA 1
ATOM 691 C C . ALA A 1 89 ? 0.978 -11.441 4.825 1.00 87.94 89 ALA A C 1
ATOM 693 O O . ALA A 1 89 ? 0.840 -10.985 3.688 1.00 87.94 89 ALA A O 1
ATOM 694 N N . LEU A 1 90 ? 1.807 -10.894 5.711 1.00 84.38 90 LEU A N 1
ATOM 695 C CA . LEU A 1 90 ? 2.697 -9.797 5.357 1.00 84.38 90 LEU A CA 1
ATOM 696 C C . LEU A 1 90 ? 3.952 -10.359 4.700 1.00 84.38 90 LEU A C 1
ATOM 698 O O . LEU A 1 90 ? 4.656 -11.184 5.286 1.00 84.38 90 LEU A O 1
ATOM 702 N N . ALA A 1 91 ? 4.267 -9.873 3.504 1.00 83.44 91 ALA A N 1
ATOM 703 C CA . ALA A 1 91 ? 5.579 -10.102 2.927 1.00 83.44 91 ALA A CA 1
ATOM 704 C C . ALA A 1 91 ? 6.638 -9.407 3.795 1.00 83.44 91 ALA A C 1
ATOM 706 O O . ALA A 1 91 ? 6.470 -8.256 4.189 1.00 83.44 91 ALA A O 1
ATOM 707 N N . THR A 1 92 ? 7.739 -10.094 4.086 1.00 82.56 92 THR A N 1
ATOM 708 C CA . THR A 1 92 ? 8.912 -9.508 4.762 1.00 82.56 92 THR A CA 1
ATOM 709 C C . THR A 1 92 ? 9.972 -9.045 3.764 1.00 82.56 92 THR A C 1
ATOM 711 O O . THR A 1 92 ? 10.866 -8.276 4.106 1.00 82.56 92 THR A O 1
ATOM 714 N N . SER A 1 93 ? 9.865 -9.510 2.518 1.00 87.12 93 SER A N 1
ATOM 715 C CA . SER A 1 93 ? 10.692 -9.126 1.379 1.00 87.12 93 SER A CA 1
ATOM 716 C C . SER A 1 93 ? 10.015 -9.547 0.072 1.00 87.12 93 SER A C 1
ATOM 718 O O . SER A 1 93 ? 9.115 -10.387 0.075 1.00 87.12 93 SER A O 1
ATOM 720 N N . GLY A 1 94 ? 10.471 -8.981 -1.040 1.00 88.69 94 GLY A N 1
ATOM 721 C CA . GLY A 1 94 ? 10.119 -9.386 -2.396 1.00 88.69 94 GLY A CA 1
ATOM 722 C C . GLY A 1 94 ? 11.259 -9.084 -3.365 1.00 88.69 94 GLY A C 1
ATOM 723 O O . GLY A 1 94 ? 12.216 -8.398 -3.007 1.00 88.69 94 GLY A O 1
ATOM 724 N N . HIS A 1 95 ? 11.160 -9.601 -4.586 1.00 91.44 95 HIS A N 1
ATOM 725 C CA . HIS A 1 95 ? 12.037 -9.218 -5.693 1.00 91.44 95 HIS A CA 1
ATOM 726 C C . HIS A 1 95 ? 11.166 -8.659 -6.816 1.00 91.44 95 HIS A C 1
ATOM 728 O O . HIS A 1 95 ? 10.080 -9.185 -7.064 1.00 91.44 95 HIS A O 1
ATOM 734 N N . ALA A 1 96 ? 11.619 -7.593 -7.471 1.00 92.19 96 ALA A N 1
ATOM 735 C CA . ALA A 1 96 ? 10.931 -7.076 -8.643 1.00 92.19 96 ALA A CA 1
ATOM 736 C C . ALA A 1 96 ? 11.016 -8.109 -9.776 1.00 92.19 96 ALA A C 1
ATOM 738 O O . ALA A 1 96 ? 12.109 -8.555 -10.124 1.00 92.19 96 ALA A O 1
ATOM 739 N N . ALA A 1 97 ? 9.861 -8.489 -10.321 1.00 92.12 97 ALA A N 1
ATOM 740 C CA . ALA A 1 97 ? 9.759 -9.440 -11.428 1.00 92.12 97 ALA A CA 1
ATOM 741 C C . ALA A 1 97 ? 9.489 -8.747 -12.772 1.00 92.12 97 ALA A C 1
ATOM 743 O O . ALA A 1 97 ? 9.927 -9.235 -13.805 1.00 92.12 97 ALA A O 1
ATOM 744 N N . ALA A 1 98 ? 8.790 -7.611 -12.749 1.00 93.56 98 ALA A N 1
ATOM 745 C CA . ALA A 1 98 ? 8.447 -6.807 -13.916 1.00 93.56 98 ALA A CA 1
ATOM 746 C C . ALA A 1 98 ? 8.172 -5.355 -13.497 1.00 93.56 98 ALA A C 1
ATOM 748 O O . ALA A 1 98 ? 7.932 -5.074 -12.317 1.00 93.56 98 ALA A O 1
ATOM 749 N N . LEU A 1 99 ? 8.159 -4.450 -14.473 1.00 93.56 99 LEU A N 1
ATOM 750 C CA . LEU A 1 99 ? 7.673 -3.081 -14.330 1.00 93.56 99 LEU A CA 1
ATOM 751 C C . LEU A 1 99 ? 6.324 -2.931 -15.025 1.00 93.56 99 LEU A C 1
ATOM 753 O O . LEU A 1 99 ? 6.173 -3.277 -16.197 1.00 93.56 99 LEU A O 1
ATOM 757 N N . LEU A 1 100 ? 5.348 -2.395 -14.296 1.00 93.62 100 LEU A N 1
ATOM 758 C CA . LEU A 1 100 ? 4.001 -2.151 -14.795 1.00 93.62 100 LEU A CA 1
ATOM 759 C C . LEU A 1 100 ? 3.750 -0.643 -14.839 1.00 93.62 100 LEU A C 1
ATOM 761 O O . LEU A 1 100 ? 3.906 0.038 -13.828 1.00 93.62 100 LEU A O 1
ATOM 765 N N . PHE A 1 101 ? 3.321 -0.144 -15.995 1.00 93.50 101 PHE A N 1
ATOM 766 C CA . PHE A 1 101 ? 2.965 1.252 -16.240 1.00 93.50 101 PHE A CA 1
ATOM 767 C C . PHE A 1 101 ? 1.449 1.322 -16.477 1.00 93.50 101 PHE A C 1
ATOM 769 O O . PHE A 1 101 ? 0.996 1.087 -17.603 1.00 93.50 101 PHE A O 1
ATOM 776 N N . PRO A 1 102 ? 0.642 1.524 -15.417 1.00 92.19 102 PRO A N 1
ATOM 777 C CA . PRO A 1 102 ? -0.802 1.378 -15.500 1.00 92.19 102 PRO A CA 1
ATOM 778 C C . PRO A 1 102 ? -1.514 2.618 -16.043 1.00 92.19 102 PRO A C 1
ATOM 780 O O . PRO A 1 102 ? -1.229 3.750 -15.660 1.00 92.19 102 PRO A O 1
ATOM 783 N N . HIS A 1 103 ? -2.547 2.370 -16.841 1.00 93.19 103 HIS A N 1
ATOM 784 C CA . HIS A 1 103 ? -3.590 3.316 -17.209 1.00 93.19 103 HIS A CA 1
ATOM 785 C C . HIS A 1 103 ? -4.944 2.781 -16.742 1.00 93.19 103 HIS A C 1
ATOM 787 O O . HIS A 1 103 ? -5.292 1.627 -16.996 1.00 93.19 103 HIS A O 1
ATOM 793 N N . VAL A 1 104 ? -5.728 3.625 -16.073 1.00 93.69 104 VAL A N 1
ATOM 794 C CA . VAL A 1 104 ? -7.085 3.262 -15.656 1.00 93.69 104 VAL A CA 1
ATOM 795 C C . VAL A 1 104 ? -8.061 3.726 -16.725 1.00 93.69 104 VAL A C 1
ATOM 797 O O . VAL A 1 104 ? -8.191 4.924 -16.969 1.00 93.69 104 VAL A O 1
ATOM 800 N N . THR A 1 105 ? -8.755 2.776 -17.346 1.00 95.44 105 THR A N 1
ATOM 801 C CA . THR A 1 105 ? -9.872 3.062 -18.251 1.00 95.44 105 THR A CA 1
ATOM 802 C C . THR A 1 105 ? -11.116 2.404 -17.669 1.00 95.44 105 THR A C 1
ATOM 804 O O . THR A 1 105 ? -11.181 1.173 -17.647 1.00 95.44 105 THR A O 1
ATOM 807 N N . PRO A 1 106 ? -12.091 3.187 -17.167 1.00 92.19 106 PRO A N 1
ATOM 808 C CA . PRO A 1 106 ? -13.326 2.630 -16.628 1.00 92.19 106 PRO A CA 1
ATOM 809 C C . PRO A 1 106 ? -13.972 1.667 -17.631 1.00 92.19 106 PRO A C 1
ATOM 811 O O . PRO A 1 106 ? -13.998 1.944 -18.828 1.00 92.19 106 PRO A O 1
ATOM 814 N N . ASP A 1 107 ? -14.444 0.527 -17.131 1.00 91.56 107 ASP A N 1
ATOM 815 C CA . ASP A 1 107 ? -15.139 -0.527 -17.888 1.00 91.56 107 ASP A CA 1
ATOM 816 C C . ASP A 1 107 ? -14.328 -1.245 -18.987 1.00 91.56 107 ASP A C 1
ATOM 818 O O . ASP A 1 107 ? -14.851 -2.146 -19.646 1.00 91.56 107 ASP A O 1
ATOM 822 N N . ALA A 1 108 ? -13.045 -0.915 -19.176 1.00 93.50 108 ALA A N 1
ATOM 823 C CA . ALA A 1 108 ? -12.183 -1.646 -20.100 1.00 93.50 108 ALA A CA 1
ATOM 824 C C . ALA A 1 108 ? -11.731 -2.992 -19.499 1.00 93.50 108 ALA A C 1
ATOM 826 O O . ALA A 1 108 ? -11.387 -3.049 -18.312 1.00 93.50 108 ALA A O 1
ATOM 827 N N . PRO A 1 109 ? -11.668 -4.072 -20.304 1.00 94.88 109 PRO A N 1
ATOM 828 C CA . PRO A 1 109 ? -11.015 -5.300 -19.875 1.00 94.88 109 PRO A CA 1
ATOM 829 C C . PRO A 1 109 ? -9.508 -5.059 -19.693 1.00 94.88 109 PRO A C 1
ATOM 831 O O . PRO A 1 109 ? -8.928 -4.230 -20.404 1.00 94.88 109 PRO A O 1
ATOM 834 N N . PRO A 1 110 ? -8.851 -5.783 -18.774 1.00 96.75 110 PRO A N 1
ATOM 835 C CA . PRO A 1 110 ? -7.432 -5.600 -18.547 1.00 96.75 110 PRO A CA 1
ATOM 836 C C . PRO A 1 110 ? -6.598 -6.114 -19.729 1.00 96.75 110 PRO A C 1
ATOM 838 O O . PRO A 1 110 ? -6.859 -7.184 -20.279 1.00 96.75 110 PRO A O 1
ATOM 841 N N . THR A 1 111 ? -5.582 -5.347 -20.129 1.00 96.94 111 THR A N 1
ATOM 842 C CA . THR A 1 111 ? -4.691 -5.683 -21.258 1.00 96.94 111 THR A CA 1
ATOM 843 C C . THR A 1 111 ? -3.260 -5.231 -20.986 1.00 96.94 111 THR A C 1
ATOM 845 O O . THR A 1 111 ? -3.067 -4.240 -20.283 1.00 96.94 111 THR A O 1
ATOM 848 N N . ALA A 1 112 ? -2.266 -5.901 -21.579 1.00 96.25 112 ALA A N 1
ATOM 849 C CA . ALA A 1 112 ? -0.858 -5.497 -21.543 1.00 96.25 112 ALA A CA 1
ATOM 850 C C . ALA A 1 112 ? -0.286 -5.360 -22.953 1.00 96.25 112 ALA A C 1
ATOM 852 O O . ALA A 1 112 ? -0.544 -6.187 -23.829 1.00 96.25 112 ALA A O 1
ATOM 853 N N . THR A 1 113 ? 0.589 -4.377 -23.127 1.00 95.44 113 THR A N 1
ATOM 854 C CA . THR A 1 113 ? 1.515 -4.292 -24.257 1.00 95.44 113 THR A CA 1
ATOM 855 C C . THR A 1 113 ? 2.940 -4.145 -23.731 1.00 95.44 113 THR A C 1
ATOM 857 O O . THR A 1 113 ? 3.128 -3.468 -22.716 1.00 95.44 113 THR A O 1
ATOM 860 N N . PRO A 1 114 ? 3.958 -4.726 -24.391 1.00 92.12 114 PRO A N 1
ATOM 861 C CA . PRO A 1 114 ? 5.346 -4.435 -24.053 1.00 92.12 114 PRO A CA 1
ATOM 862 C C . PRO A 1 114 ? 5.602 -2.931 -24.138 1.00 92.12 114 PRO A C 1
ATOM 864 O O . PRO A 1 114 ? 5.214 -2.299 -25.123 1.00 92.12 114 PRO A O 1
ATOM 867 N N . GLY A 1 115 ? 6.242 -2.356 -23.125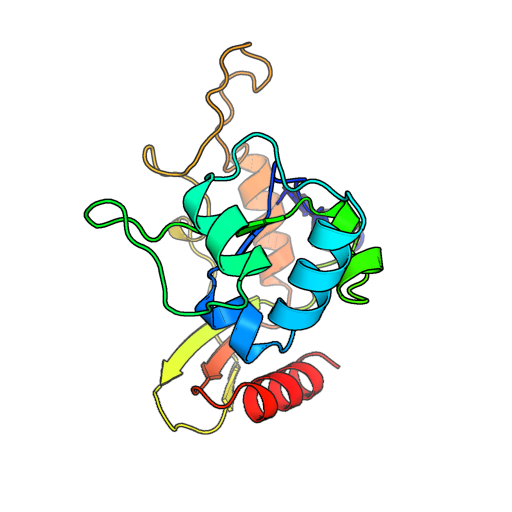 1.00 88.50 115 GLY A N 1
ATOM 868 C CA . GLY A 1 115 ? 6.553 -0.932 -23.133 1.00 88.50 115 GLY A CA 1
ATOM 869 C C . GLY A 1 115 ? 6.561 -0.282 -21.761 1.00 88.50 115 GLY A C 1
ATOM 870 O O . GLY A 1 115 ? 6.334 -0.922 -20.736 1.00 88.50 115 GLY A O 1
ATOM 871 N N . GLY A 1 116 ? 6.840 1.018 -21.782 1.00 85.75 116 GLY A N 1
ATOM 872 C CA . GLY A 1 116 ? 7.165 1.804 -20.602 1.00 85.75 116 GLY A CA 1
ATOM 873 C C . GLY A 1 116 ? 8.674 1.914 -20.392 1.00 85.75 116 GLY A C 1
ATOM 874 O O . GLY A 1 116 ? 9.456 1.026 -20.745 1.00 85.75 116 GLY A O 1
ATOM 875 N N . GLN A 1 117 ? 9.082 3.059 -19.863 1.00 87.69 117 GLN A N 1
ATOM 876 C CA . GLN A 1 117 ? 10.466 3.368 -19.539 1.00 87.69 117 GLN A CA 1
ATOM 877 C C . GLN A 1 117 ? 10.486 4.078 -18.198 1.00 87.69 117 GLN A C 1
ATOM 879 O O . GLN A 1 117 ? 9.666 4.964 -17.966 1.00 87.69 117 GLN A O 1
ATOM 884 N N . LEU A 1 118 ? 11.427 3.684 -17.345 1.00 88.56 118 LEU A N 1
ATOM 885 C CA . LEU A 1 118 ? 11.708 4.425 -16.126 1.00 88.56 118 LEU A CA 1
ATOM 886 C C . LEU A 1 118 ? 12.320 5.782 -16.466 1.00 88.56 118 LEU A C 1
ATOM 888 O O . LEU A 1 118 ? 13.167 5.891 -17.356 1.00 88.56 118 LEU A O 1
ATOM 892 N N . ALA A 1 119 ? 11.940 6.790 -15.698 1.00 84.50 119 ALA A N 1
ATOM 893 C CA . ALA A 1 119 ? 12.498 8.127 -15.750 1.00 84.50 119 ALA A CA 1
ATOM 894 C C . ALA A 1 119 ? 12.762 8.659 -14.334 1.00 84.50 119 ALA A C 1
ATOM 896 O O . ALA A 1 119 ? 12.292 8.116 -13.338 1.00 84.50 119 ALA A O 1
ATOM 897 N N . ASP A 1 120 ? 13.497 9.767 -14.232 1.00 80.00 120 ASP A N 1
ATOM 898 C CA . ASP A 1 120 ? 13.876 10.348 -12.935 1.00 80.00 120 ASP A CA 1
ATOM 899 C C . ASP A 1 120 ? 12.672 10.717 -12.051 1.00 80.00 120 ASP A C 1
ATOM 901 O O . ASP A 1 120 ? 12.784 10.717 -10.827 1.00 80.00 120 ASP A O 1
ATOM 905 N N . HIS A 1 121 ? 11.510 10.996 -12.653 1.00 80.50 121 HIS A N 1
ATOM 906 C CA . HIS A 1 121 ? 10.283 11.318 -11.921 1.00 80.50 121 HIS A CA 1
ATOM 907 C C . HIS A 1 121 ? 9.618 10.102 -11.258 1.00 80.50 121 HIS A C 1
ATOM 909 O O . HIS A 1 121 ? 8.743 10.289 -10.416 1.00 80.50 121 HIS A O 1
ATOM 915 N N . ASP A 1 122 ? 10.036 8.879 -11.597 1.00 81.12 122 ASP A N 1
ATOM 916 C CA . ASP A 1 122 ? 9.603 7.657 -10.908 1.00 81.12 122 ASP A CA 1
ATOM 917 C C . ASP A 1 122 ? 10.309 7.481 -9.552 1.00 81.12 122 ASP A C 1
ATOM 919 O O . ASP A 1 122 ? 9.942 6.617 -8.751 1.00 81.12 122 ASP A O 1
ATOM 923 N N . PHE A 1 123 ? 11.321 8.309 -9.270 1.00 79.56 123 PHE A N 1
ATOM 924 C CA . PHE A 1 123 ? 12.006 8.358 -7.986 1.00 79.56 123 PHE A CA 1
ATOM 925 C C . PHE A 1 123 ? 11.476 9.487 -7.108 1.00 79.56 123 PHE A C 1
ATOM 927 O O . PHE A 1 123 ? 11.139 10.578 -7.567 1.00 79.56 123 PHE A O 1
ATOM 934 N N . MET A 1 124 ? 11.496 9.222 -5.802 1.00 75.31 124 MET A N 1
ATOM 935 C CA . MET A 1 124 ? 11.122 10.175 -4.766 1.00 75.31 124 MET A CA 1
ATOM 936 C C . MET A 1 124 ? 12.174 11.293 -4.653 1.00 75.31 124 MET A C 1
ATOM 938 O O . MET A 1 124 ? 13.136 11.179 -3.896 1.00 75.31 124 MET A O 1
ATOM 942 N N . THR A 1 125 ? 12.027 12.354 -5.446 1.00 69.56 125 THR A N 1
ATOM 943 C CA . THR A 1 125 ? 12.977 13.476 -5.544 1.00 69.56 125 THR A CA 1
ATOM 944 C C . THR A 1 125 ? 12.389 14.815 -5.069 1.00 69.56 125 THR A C 1
ATOM 946 O O . THR A 1 125 ? 13.140 15.748 -4.780 1.00 69.56 125 THR A O 1
ATOM 949 N N . GLY A 1 126 ? 11.069 14.916 -4.862 1.00 62.62 126 GLY A N 1
ATOM 950 C CA . GLY A 1 126 ? 10.358 16.167 -4.567 1.00 62.62 126 GLY A CA 1
ATOM 951 C C . GLY A 1 126 ? 10.269 16.591 -3.083 1.00 62.62 126 GLY A C 1
ATOM 952 O O . GLY A 1 126 ? 10.084 15.760 -2.198 1.00 62.62 126 GLY A O 1
ATOM 953 N N . PRO A 1 127 ? 10.287 17.904 -2.767 1.00 56.91 127 PRO A N 1
ATOM 954 C CA . PRO A 1 127 ? 10.220 18.425 -1.390 1.00 56.91 127 PRO A CA 1
ATOM 955 C C . PRO A 1 127 ? 8.884 18.161 -0.669 1.00 56.91 127 PRO A C 1
ATOM 957 O O . PRO A 1 127 ? 8.802 18.333 0.543 1.00 56.91 127 PRO A O 1
ATOM 960 N N . THR A 1 128 ? 7.842 17.785 -1.413 1.00 56.16 128 THR A N 1
ATOM 961 C CA . THR A 1 128 ? 6.462 17.565 -0.945 1.00 56.16 128 THR A CA 1
ATOM 962 C C . THR A 1 128 ? 6.122 16.098 -0.715 1.00 56.16 128 THR A C 1
ATOM 964 O O . THR A 1 128 ? 4.981 15.771 -0.399 1.00 56.16 128 THR A O 1
ATOM 967 N N . GLU A 1 129 ? 7.073 15.200 -0.932 1.00 62.50 129 GLU A N 1
ATOM 968 C CA . GLU A 1 129 ? 6.873 13.794 -0.617 1.00 62.50 129 GLU A CA 1
ATOM 969 C C . GLU A 1 129 ? 6.789 13.613 0.895 1.00 62.50 129 GLU A C 1
ATOM 971 O O . GLU A 1 129 ? 7.491 14.296 1.644 1.00 62.50 129 GLU A O 1
ATOM 976 N N . ASP A 1 130 ? 5.923 12.698 1.334 1.00 56.16 130 ASP A N 1
ATOM 977 C CA . ASP A 1 130 ? 5.690 12.379 2.743 1.00 56.16 130 ASP A CA 1
ATOM 978 C C . ASP A 1 130 ? 6.961 11.735 3.327 1.00 56.16 130 ASP A C 1
ATOM 980 O O . ASP A 1 130 ? 7.164 10.519 3.316 1.00 56.16 130 ASP A O 1
ATOM 984 N N . ARG A 1 131 ? 7.903 12.597 3.712 1.00 63.06 131 ARG A N 1
ATOM 985 C CA . ARG A 1 131 ? 9.248 12.255 4.160 1.00 63.06 131 ARG A CA 1
ATOM 986 C C . ARG A 1 131 ? 9.291 12.382 5.669 1.00 63.06 131 ARG A C 1
ATOM 988 O O . ARG A 1 131 ? 8.870 13.393 6.229 1.00 63.06 131 ARG A O 1
ATOM 995 N N . TYR A 1 132 ? 9.899 11.399 6.326 1.00 56.84 132 TYR A N 1
ATOM 996 C CA . TYR A 1 132 ? 10.417 11.654 7.661 1.00 56.84 132 TYR A CA 1
ATOM 997 C C . TYR A 1 132 ? 11.582 12.634 7.515 1.00 56.84 132 TYR A C 1
ATOM 999 O O . TYR A 1 132 ? 12.544 12.308 6.814 1.00 56.84 132 TYR A O 1
ATOM 1007 N N . PRO A 1 133 ? 11.510 13.833 8.119 1.00 58.88 133 PRO A N 1
ATOM 1008 C CA . PRO A 1 133 ? 12.655 14.723 8.123 1.00 58.88 133 PRO A CA 1
ATOM 1009 C C . PRO A 1 133 ? 13.835 13.995 8.771 1.00 58.88 133 PRO A C 1
ATOM 1011 O O . PRO A 1 133 ? 13.652 13.262 9.747 1.00 58.88 133 PRO A O 1
ATOM 1014 N N . ASP A 1 134 ? 15.044 14.205 8.249 1.00 67.75 134 ASP A N 1
ATOM 1015 C CA . ASP A 1 134 ? 16.278 13.690 8.851 1.00 67.75 134 ASP A CA 1
ATOM 1016 C C . ASP A 1 134 ? 16.632 14.501 10.110 1.00 67.75 134 ASP A C 1
ATOM 1018 O O . ASP A 1 134 ? 17.672 15.146 10.205 1.00 67.75 134 ASP A O 1
ATOM 1022 N N . VAL A 1 135 ? 15.712 14.520 11.081 1.00 66.12 135 VAL A N 1
ATOM 1023 C CA . VAL A 1 135 ? 15.789 15.323 12.312 1.00 66.12 135 VAL A CA 1
ATOM 1024 C C . VAL A 1 135 ? 17.068 15.016 13.087 1.00 66.12 135 VAL A C 1
ATOM 1026 O O . VAL A 1 135 ? 17.616 15.890 13.752 1.00 66.12 135 VAL A O 1
ATOM 1029 N N . PHE A 1 136 ? 17.546 13.776 12.992 1.00 76.31 136 PHE A N 1
ATOM 1030 C CA . PHE A 1 136 ? 18.727 13.297 13.699 1.00 76.31 136 PHE A CA 1
ATOM 1031 C C . PHE A 1 136 ? 20.001 13.290 12.843 1.00 76.31 136 PHE A C 1
ATOM 1033 O O . PHE A 1 136 ? 21.047 12.883 13.345 1.00 76.31 136 PHE A O 1
ATOM 1040 N N . GLY A 1 137 ? 19.941 13.725 11.579 1.00 73.06 137 GLY A N 1
ATOM 1041 C CA . GLY A 1 137 ? 21.099 13.730 10.680 1.00 73.06 137 GLY A CA 1
ATOM 1042 C C . GLY A 1 137 ? 21.639 12.332 10.346 1.00 73.06 137 GLY A C 1
ATOM 1043 O O . GLY A 1 137 ? 22.792 12.200 9.937 1.00 73.06 137 GLY A O 1
ATOM 1044 N N . LEU A 1 138 ? 20.846 11.280 10.566 1.00 74.88 138 LEU A N 1
ATOM 1045 C CA . LEU A 1 138 ? 21.250 9.887 10.366 1.00 74.88 138 LEU A CA 1
ATOM 1046 C C . LEU A 1 138 ? 21.233 9.492 8.888 1.00 74.88 138 LEU A C 1
ATOM 1048 O O . LEU A 1 138 ? 21.915 8.540 8.512 1.00 74.88 138 LEU A O 1
ATOM 1052 N N . ALA A 1 139 ? 20.481 10.213 8.054 1.00 71.00 139 ALA A N 1
ATOM 1053 C CA . ALA A 1 139 ? 20.482 10.011 6.610 1.00 71.00 139 ALA A CA 1
ATOM 1054 C C . ALA A 1 139 ? 21.666 10.710 5.922 1.00 71.00 139 ALA A C 1
ATOM 1056 O O . ALA A 1 139 ? 21.887 10.500 4.733 1.00 71.00 139 ALA A O 1
ATOM 1057 N N . GLY A 1 140 ? 22.447 11.531 6.639 1.00 75.50 140 GLY A N 1
ATOM 1058 C CA . GLY A 1 140 ? 23.663 12.150 6.103 1.00 75.50 140 GLY A CA 1
ATOM 1059 C C . GLY A 1 140 ? 23.404 13.069 4.905 1.00 75.50 140 GLY A C 1
ATOM 1060 O O . GLY A 1 140 ? 24.250 13.177 4.020 1.00 75.50 140 GLY A O 1
ATOM 1061 N N . GLY A 1 141 ? 22.223 13.694 4.848 1.00 72.31 141 GLY A N 1
ATOM 1062 C CA . GLY A 1 141 ? 21.804 14.540 3.725 1.00 72.31 141 GLY A CA 1
ATOM 1063 C C . GLY A 1 141 ? 21.309 13.777 2.491 1.00 72.31 141 GLY A C 1
ATOM 1064 O O . GLY A 1 141 ? 21.045 14.404 1.467 1.00 72.31 141 GLY A O 1
ATOM 1065 N N . VAL A 1 142 ? 21.167 12.450 2.571 1.00 74.25 142 VAL A N 1
ATOM 1066 C CA . VAL A 1 142 ? 20.523 11.639 1.532 1.00 74.25 142 VAL A CA 1
ATOM 1067 C C . VAL A 1 142 ? 19.007 11.803 1.639 1.00 74.25 142 VAL A C 1
ATOM 1069 O O . VAL A 1 142 ? 18.433 11.660 2.719 1.00 74.25 142 VAL A O 1
ATOM 1072 N N . ASP A 1 143 ? 18.354 12.125 0.524 1.00 71.81 143 ASP A N 1
ATOM 1073 C CA . ASP A 1 143 ? 16.897 12.227 0.468 1.00 71.81 143 ASP A CA 1
ATOM 1074 C C . ASP A 1 143 ? 16.219 10.843 0.443 1.00 71.81 143 ASP A C 1
ATOM 1076 O O . ASP A 1 143 ? 16.865 9.796 0.356 1.00 71.81 143 ASP A O 1
ATOM 1080 N N . GLY A 1 144 ? 14.885 10.824 0.530 1.00 71.44 144 GLY A N 1
ATOM 1081 C CA . GLY A 1 144 ? 14.107 9.580 0.489 1.00 71.44 144 GLY A CA 1
ATOM 1082 C C . GLY A 1 144 ? 14.294 8.761 -0.797 1.00 71.44 144 GLY A C 1
ATOM 1083 O O . GLY A 1 144 ? 14.004 7.565 -0.793 1.00 71.44 144 GLY A O 1
ATOM 1084 N N . GLY A 1 145 ? 14.805 9.375 -1.870 1.00 75.62 145 GLY A N 1
ATOM 1085 C CA . GLY A 1 145 ? 15.113 8.745 -3.153 1.00 75.62 145 GLY A CA 1
ATOM 1086 C C . GLY A 1 145 ? 16.508 8.120 -3.233 1.00 75.62 145 GLY A C 1
ATOM 1087 O O . GLY A 1 145 ? 16.847 7.536 -4.264 1.00 75.62 145 GLY A O 1
ATOM 1088 N N . GLY A 1 146 ? 17.321 8.212 -2.177 1.00 80.88 146 GLY A N 1
ATOM 1089 C CA . GLY A 1 146 ? 18.652 7.611 -2.112 1.00 80.88 146 GLY A CA 1
ATOM 1090 C C . GLY A 1 146 ? 19.745 8.439 -2.796 1.00 80.88 146 GLY A C 1
ATOM 1091 O O . GLY A 1 146 ? 19.544 9.569 -3.232 1.00 80.88 146 GLY A O 1
ATOM 1092 N N . THR A 1 147 ? 20.957 7.888 -2.885 1.00 85.38 147 THR A N 1
ATOM 1093 C CA . THR A 1 147 ? 22.061 8.546 -3.603 1.00 85.38 147 THR A CA 1
ATOM 1094 C C . THR A 1 147 ? 21.902 8.390 -5.116 1.00 85.38 147 THR A C 1
ATOM 1096 O O . THR A 1 147 ? 21.260 7.452 -5.591 1.00 85.38 147 THR A O 1
ATOM 1099 N N . THR A 1 148 ? 22.537 9.270 -5.896 1.00 85.88 148 THR A N 1
ATOM 1100 C CA . THR A 1 148 ? 22.571 9.158 -7.365 1.00 85.88 148 THR A CA 1
ATOM 1101 C C . THR A 1 148 ? 23.080 7.790 -7.826 1.00 85.88 148 THR A C 1
ATOM 1103 O O . THR A 1 148 ? 22.462 7.167 -8.686 1.00 85.88 148 THR A O 1
ATOM 1106 N N . ASP A 1 149 ? 24.146 7.276 -7.207 1.00 88.19 149 ASP A N 1
ATOM 1107 C CA . ASP A 1 149 ? 24.710 5.964 -7.548 1.00 88.19 149 ASP A CA 1
ATOM 1108 C C . ASP A 1 149 ? 23.738 4.818 -7.249 1.00 88.19 149 ASP A C 1
ATOM 1110 O O . ASP A 1 149 ? 23.598 3.895 -8.052 1.00 88.19 149 ASP A O 1
ATOM 1114 N N . ALA A 1 150 ? 23.027 4.883 -6.117 1.00 87.12 150 ALA A N 1
ATOM 1115 C CA . ALA A 1 150 ? 22.022 3.886 -5.766 1.00 87.12 150 ALA A CA 1
ATOM 1116 C C . ALA A 1 150 ? 20.853 3.896 -6.761 1.00 87.12 150 ALA A C 1
ATOM 1118 O O . ALA A 1 150 ? 20.424 2.825 -7.195 1.00 87.12 150 ALA A O 1
ATOM 1119 N N . ARG A 1 151 ? 20.383 5.085 -7.169 1.00 88.25 151 ARG A N 1
ATOM 1120 C CA . ARG A 1 151 ? 19.343 5.223 -8.199 1.00 88.25 151 ARG A CA 1
ATOM 1121 C C . ARG A 1 151 ? 19.795 4.638 -9.527 1.00 88.25 151 ARG A C 1
ATOM 1123 O O . ARG A 1 151 ? 19.112 3.766 -10.046 1.00 88.25 151 ARG A O 1
ATOM 1130 N N . HIS A 1 152 ? 20.969 5.022 -10.030 1.00 89.12 152 HIS A N 1
ATOM 1131 C CA . HIS A 1 152 ? 21.511 4.457 -11.269 1.00 89.12 152 HIS A CA 1
ATOM 1132 C C . HIS A 1 152 ? 21.628 2.932 -11.210 1.00 89.12 152 HIS A C 1
ATOM 1134 O O . HIS A 1 152 ? 21.252 2.247 -12.161 1.00 89.12 152 HIS A O 1
ATOM 1140 N N . HIS A 1 153 ? 22.112 2.391 -10.090 1.00 90.25 153 HIS A N 1
ATOM 1141 C CA . HIS A 1 153 ? 22.238 0.949 -9.922 1.00 90.25 153 HIS A CA 1
ATOM 1142 C C . HIS A 1 153 ? 20.878 0.239 -9.962 1.00 90.25 153 HIS A C 1
ATOM 1144 O O . HIS A 1 153 ? 20.736 -0.774 -10.645 1.00 90.25 153 HIS A O 1
ATOM 1150 N N . VAL A 1 154 ? 19.871 0.770 -9.263 1.00 91.12 154 VAL A N 1
ATOM 1151 C CA . VAL A 1 154 ? 18.509 0.217 -9.269 1.00 91.12 154 VAL A CA 1
ATOM 1152 C C . VAL A 1 154 ? 17.869 0.348 -10.651 1.00 91.12 154 VAL A C 1
ATOM 1154 O O . VAL A 1 154 ? 17.347 -0.644 -11.153 1.00 91.12 154 VAL A O 1
ATOM 1157 N N . THR A 1 155 ? 17.959 1.512 -11.299 1.00 91.25 155 THR A N 1
ATOM 1158 C CA . THR A 1 155 ? 17.407 1.742 -12.644 1.00 91.25 155 THR A CA 1
ATOM 1159 C C . THR A 1 155 ? 17.972 0.758 -13.657 1.00 91.25 155 THR A C 1
ATOM 1161 O O . THR A 1 155 ? 17.20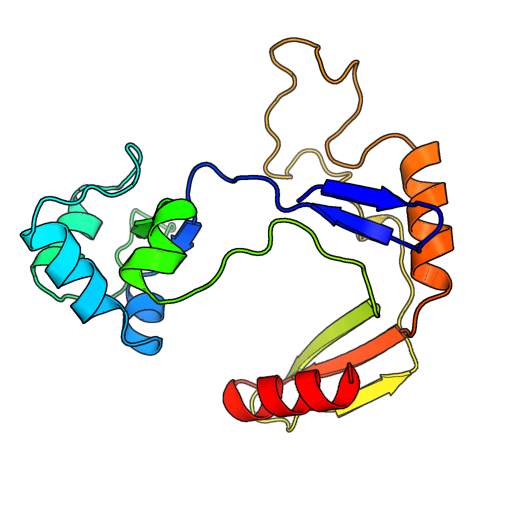4 0.163 -14.408 1.00 91.25 155 THR A O 1
ATOM 1164 N N . ALA A 1 156 ? 19.291 0.538 -13.656 1.00 91.31 156 ALA A N 1
ATOM 1165 C CA . ALA A 1 156 ? 19.924 -0.414 -14.566 1.00 91.31 156 ALA A CA 1
ATOM 1166 C C . ALA A 1 156 ? 19.336 -1.824 -14.400 1.00 91.31 156 ALA A C 1
ATOM 1168 O O . ALA A 1 156 ? 18.966 -2.456 -15.379 1.00 91.31 156 ALA A O 1
ATOM 1169 N N . ARG A 1 157 ? 19.167 -2.282 -13.153 1.00 92.75 157 ARG A N 1
ATOM 1170 C CA . ARG A 1 157 ? 18.595 -3.604 -12.858 1.00 92.75 157 ARG A CA 1
ATOM 1171 C C . ARG A 1 157 ? 17.113 -3.713 -13.192 1.00 92.75 157 ARG A C 1
ATOM 1173 O O . ARG A 1 157 ? 16.681 -4.769 -13.633 1.00 92.75 157 ARG A O 1
ATOM 1180 N N . LEU A 1 158 ? 16.337 -2.658 -12.952 1.00 93.00 158 LEU A N 1
ATOM 1181 C CA . LEU A 1 158 ? 14.916 -2.645 -13.292 1.00 93.00 158 LEU A CA 1
ATOM 1182 C C . LEU A 1 158 ? 14.701 -2.631 -14.807 1.00 93.00 158 LEU A C 1
ATOM 1184 O O . LEU A 1 158 ? 13.783 -3.287 -15.272 1.00 93.00 158 LEU A O 1
ATOM 1188 N N . THR A 1 159 ? 15.568 -1.945 -15.557 1.00 92.38 159 THR A N 1
ATOM 1189 C CA . THR A 1 159 ? 15.487 -1.849 -17.027 1.00 92.38 159 THR A CA 1
ATOM 1190 C C . THR A 1 159 ? 15.690 -3.200 -17.724 1.00 92.38 159 THR A C 1
ATOM 1192 O O . THR A 1 159 ? 15.220 -3.389 -18.843 1.00 92.38 159 THR A O 1
ATOM 1195 N N . ASP A 1 160 ? 16.365 -4.145 -17.065 1.00 91.94 160 ASP A N 1
ATOM 1196 C CA . ASP A 1 160 ? 16.556 -5.510 -17.567 1.00 91.94 160 ASP A CA 1
ATOM 1197 C C . ASP A 1 160 ? 15.318 -6.410 -17.354 1.00 91.94 160 ASP A C 1
ATOM 1199 O O . ASP A 1 160 ? 15.288 -7.545 -17.837 1.00 91.94 160 ASP A O 1
ATOM 1203 N N . LEU A 1 161 ? 14.303 -5.945 -16.613 1.00 93.25 161 LEU A N 1
ATOM 1204 C CA . LEU A 1 161 ? 13.076 -6.700 -16.354 1.00 93.25 161 LEU A CA 1
ATOM 1205 C C . LEU A 1 161 ? 12.053 -6.521 -17.491 1.00 93.25 161 LEU A C 1
ATOM 1207 O O . LEU A 1 161 ? 12.098 -5.541 -18.231 1.00 93.25 161 LEU A O 1
ATOM 1211 N N . PRO A 1 162 ? 11.071 -7.429 -17.627 1.00 94.31 162 PRO A N 1
ATOM 1212 C CA . PRO A 1 162 ? 9.916 -7.200 -18.486 1.00 94.31 162 PRO A CA 1
ATOM 1213 C C . PRO A 1 162 ? 9.193 -5.895 -18.130 1.00 94.31 162 PRO A C 1
ATOM 1215 O O . PRO A 1 162 ? 8.884 -5.643 -16.963 1.00 94.31 162 PRO A O 1
ATOM 1218 N N . HIS A 1 163 ? 8.904 -5.073 -19.140 1.00 94.88 163 HIS A N 1
ATOM 1219 C CA . HIS A 1 163 ? 8.120 -3.848 -18.990 1.00 94.88 163 HIS A CA 1
ATOM 1220 C C . HIS A 1 163 ? 6.778 -3.990 -19.701 1.00 94.88 163 HIS A C 1
ATOM 1222 O O . HIS A 1 163 ? 6.724 -4.342 -20.886 1.00 94.88 163 HIS A O 1
ATOM 1228 N N . HIS A 1 164 ? 5.704 -3.658 -18.993 1.00 95.75 164 HIS A N 1
ATOM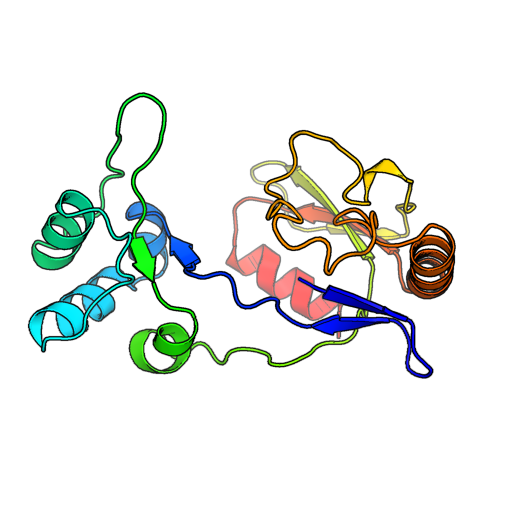 1229 C CA . HIS A 1 164 ? 4.355 -3.688 -19.532 1.00 95.75 164 HIS A CA 1
ATOM 1230 C C . HIS A 1 164 ? 3.654 -2.358 -19.302 1.00 95.75 164 HIS A C 1
ATOM 1232 O O . HIS A 1 164 ? 3.470 -1.922 -18.166 1.00 95.75 164 HIS A O 1
ATOM 1238 N N . THR A 1 165 ? 3.164 -1.755 -20.377 1.00 95.88 165 THR A N 1
ATOM 1239 C CA . THR A 1 165 ? 2.087 -0.774 -20.280 1.00 95.88 165 THR A CA 1
ATOM 1240 C C . THR A 1 165 ? 0.785 -1.546 -20.142 1.00 95.88 165 THR A C 1
ATOM 1242 O O . THR A 1 165 ? 0.456 -2.356 -21.011 1.00 95.88 165 THR A O 1
ATOM 1245 N N . ILE A 1 166 ? 0.066 -1.337 -19.039 1.00 96.06 166 ILE A N 1
ATOM 1246 C CA . ILE A 1 166 ? -1.169 -2.070 -18.749 1.00 96.06 166 ILE A CA 1
ATOM 1247 C C . ILE A 1 166 ? -2.366 -1.131 -18.737 1.00 96.06 166 ILE A C 1
ATOM 1249 O O . ILE A 1 166 ? -2.280 -0.005 -18.258 1.00 96.06 166 ILE A O 1
ATOM 1253 N N . THR A 1 167 ? -3.498 -1.610 -19.237 1.00 96.69 167 THR A N 1
ATOM 1254 C CA . THR A 1 167 ? -4.804 -0.985 -19.006 1.00 96.69 167 THR A CA 1
ATOM 1255 C C . THR A 1 167 ? -5.554 -1.834 -17.998 1.00 96.69 167 THR A C 1
ATOM 1257 O O . THR A 1 167 ? -5.568 -3.053 -18.139 1.00 96.69 167 THR A O 1
ATOM 1260 N N . VAL A 1 168 ? -6.152 -1.205 -16.991 1.00 95.12 168 VAL A N 1
ATOM 1261 C CA . VAL A 1 168 ? -6.999 -1.860 -15.985 1.00 95.12 168 VAL A CA 1
ATOM 1262 C C . VAL A 1 168 ? -8.323 -1.112 -15.842 1.00 95.12 168 VAL A C 1
ATOM 1264 O O . VAL A 1 168 ? -8.376 0.111 -16.001 1.00 95.12 168 VAL A O 1
ATOM 1267 N N . GLY A 1 169 ? -9.388 -1.857 -15.546 1.00 92.88 169 GLY A N 1
ATOM 1268 C CA . GLY A 1 169 ? -10.722 -1.318 -15.268 1.00 92.88 169 GLY A CA 1
ATOM 1269 C C . GLY A 1 169 ? -11.025 -1.258 -13.769 1.00 92.88 169 GLY A C 1
ATOM 1270 O O . GLY A 1 169 ? -10.127 -1.358 -12.934 1.00 92.88 169 GLY A O 1
ATOM 1271 N N . HIS A 1 170 ? -12.305 -1.137 -13.410 1.00 91.50 170 HIS A N 1
ATOM 1272 C CA . HIS A 1 170 ? -12.760 -1.205 -12.010 1.00 91.50 170 HIS A CA 1
ATOM 1273 C C . HIS A 1 170 ? -13.172 -2.614 -11.558 1.00 91.50 170 HIS A C 1
ATOM 1275 O O . HIS A 1 17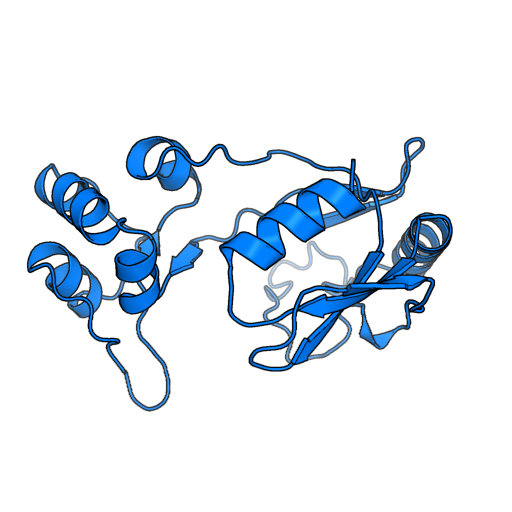0 ? -13.464 -2.810 -10.379 1.00 91.50 170 HIS A O 1
ATOM 1281 N N . ASP A 1 171 ? -13.180 -3.594 -12.464 1.00 90.44 171 ASP A N 1
ATOM 1282 C CA . ASP A 1 171 ? -13.387 -4.996 -12.106 1.00 90.44 171 ASP A CA 1
ATOM 1283 C C . ASP A 1 171 ? -12.116 -5.548 -11.445 1.00 90.44 171 ASP A C 1
ATOM 1285 O O . ASP A 1 171 ? -11.137 -5.917 -12.099 1.00 90.44 171 ASP A O 1
ATOM 1289 N N . THR A 1 172 ? -12.114 -5.556 -10.114 1.00 87.44 172 THR A N 1
ATOM 1290 C CA . THR A 1 172 ? -10.967 -5.990 -9.315 1.00 87.44 172 THR A CA 1
ATOM 1291 C C . THR A 1 172 ? -10.656 -7.474 -9.487 1.00 87.44 172 THR A C 1
ATOM 1293 O O . THR A 1 172 ? -9.484 -7.838 -9.399 1.00 87.44 172 THR A O 1
ATOM 1296 N N . ALA A 1 173 ? -11.658 -8.314 -9.765 1.00 89.69 173 ALA A N 1
ATOM 1297 C CA . ALA A 1 173 ? -11.459 -9.742 -9.991 1.00 89.69 173 ALA A CA 1
ATOM 1298 C C . ALA A 1 173 ? -10.772 -9.977 -11.340 1.00 89.69 173 ALA A C 1
ATOM 1300 O O . ALA A 1 173 ? -9.719 -10.613 -11.387 1.00 89.69 173 ALA A O 1
ATOM 1301 N N . ALA A 1 174 ? -11.287 -9.364 -12.411 1.00 93.06 174 ALA A N 1
ATOM 1302 C CA . ALA A 1 174 ? -10.673 -9.455 -13.734 1.00 93.06 174 ALA A CA 1
ATOM 1303 C C . ALA A 1 174 ? -9.232 -8.916 -13.737 1.00 93.06 174 ALA A C 1
ATOM 1305 O O . ALA A 1 174 ? -8.336 -9.533 -14.316 1.00 93.06 174 ALA A O 1
ATOM 1306 N N . ASN A 1 175 ? -8.986 -7.792 -13.055 1.00 92.94 175 ASN A N 1
ATOM 1307 C CA . ASN A 1 175 ? -7.643 -7.228 -12.921 1.00 92.94 175 ASN A CA 1
ATOM 1308 C C . ASN A 1 175 ? -6.690 -8.176 -12.173 1.00 92.94 175 ASN A C 1
ATOM 1310 O O . ASN A 1 175 ? -5.538 -8.322 -12.577 1.00 92.94 175 ASN A O 1
ATOM 1314 N N . ALA A 1 176 ? -7.147 -8.814 -11.090 1.00 91.00 176 ALA A N 1
ATOM 1315 C CA . ALA A 1 176 ? -6.327 -9.744 -10.318 1.00 91.00 176 ALA A CA 1
ATOM 1316 C C . ALA A 1 176 ? -5.959 -10.995 -11.134 1.00 91.00 176 ALA A C 1
ATOM 1318 O O . ALA A 1 176 ? -4.788 -11.374 -11.174 1.00 91.00 176 ALA A O 1
ATOM 1319 N N . ASP A 1 177 ? -6.926 -11.591 -11.834 1.00 94.62 177 ASP A N 1
ATOM 1320 C CA . ASP A 1 177 ? -6.700 -12.762 -12.691 1.00 94.62 177 ASP A CA 1
ATOM 1321 C C . ASP A 1 177 ? -5.733 -12.448 -13.840 1.00 94.62 177 ASP A C 1
ATOM 1323 O O . ASP A 1 177 ? -4.818 -13.224 -14.140 1.00 94.62 177 ASP A O 1
ATOM 1327 N N . PHE A 1 178 ? -5.887 -11.271 -14.448 1.00 95.44 178 PHE A N 1
ATOM 1328 C CA . PHE A 1 178 ? -4.971 -10.773 -15.466 1.00 95.44 178 PHE A CA 1
ATOM 1329 C C . PHE A 1 178 ? -3.544 -10.602 -14.934 1.00 95.44 178 PHE A C 1
ATOM 1331 O O . PHE A 1 178 ? -2.602 -11.080 -15.564 1.00 95.44 178 PHE A O 1
ATOM 1338 N N . LEU A 1 179 ? -3.369 -9.962 -13.772 1.00 92.69 179 LEU A N 1
ATOM 1339 C CA . LEU A 1 179 ? -2.045 -9.753 -13.179 1.00 92.69 179 LEU A CA 1
ATOM 1340 C C . LEU A 1 179 ? -1.374 -11.075 -12.793 1.00 92.69 179 LEU A C 1
ATOM 1342 O O . LEU A 1 179 ? -0.174 -11.225 -13.011 1.00 92.69 179 LEU A O 1
ATOM 1346 N N . ASN A 1 180 ? -2.140 -12.046 -12.288 1.00 91.12 180 ASN A N 1
ATOM 1347 C CA . ASN A 1 180 ? -1.628 -13.391 -12.025 1.00 91.12 180 ASN A CA 1
ATOM 1348 C C . ASN A 1 180 ? -1.143 -14.069 -13.310 1.00 91.12 180 ASN A C 1
ATOM 1350 O O . ASN A 1 180 ? -0.106 -14.718 -13.295 1.00 91.12 180 ASN A O 1
ATOM 1354 N N . THR A 1 181 ? -1.860 -13.898 -14.423 1.00 91.81 181 THR A N 1
ATOM 1355 C CA . THR A 1 181 ? -1.479 -14.484 -15.719 1.00 91.81 181 THR A CA 1
ATOM 1356 C C . THR A 1 181 ? -0.279 -13.778 -16.350 1.00 91.81 181 THR A C 1
ATOM 1358 O O . THR A 1 181 ? 0.520 -14.409 -17.027 1.00 91.81 181 THR A O 1
ATOM 1361 N N . LEU A 1 182 ? -0.149 -12.463 -16.161 1.00 90.50 182 LEU A N 1
ATOM 1362 C CA . LEU A 1 182 ? 0.940 -11.675 -16.741 1.00 90.50 182 LEU A CA 1
ATOM 1363 C C . LEU A 1 182 ? 2.292 -11.943 -16.060 1.00 90.50 182 LEU A C 1
ATOM 1365 O O . LEU A 1 182 ? 3.333 -11.789 -16.694 1.00 90.50 182 LEU A O 1
ATOM 1369 N N . LEU A 1 183 ? 2.273 -12.276 -14.767 1.00 82.50 183 LEU A N 1
ATOM 1370 C CA . LEU A 1 183 ? 3.462 -12.344 -13.912 1.00 82.50 183 LEU A CA 1
ATOM 1371 C C . LEU A 1 183 ? 3.900 -13.777 -13.547 1.00 82.50 183 LEU A C 1
ATOM 1373 O O . LEU A 1 183 ? 4.904 -13.924 -12.845 1.00 82.50 183 LEU A O 1
ATOM 1377 N N . LEU A 1 184 ? 3.167 -14.804 -13.993 1.00 71.69 184 LEU A N 1
ATOM 1378 C CA . LEU A 1 184 ? 3.493 -16.233 -13.844 1.00 71.69 184 LEU A CA 1
ATOM 1379 C C . LEU A 1 184 ? 3.896 -16.845 -15.188 1.00 71.69 184 LEU A C 1
ATOM 1381 O O . LEU A 1 184 ? 4.833 -17.675 -15.176 1.00 71.69 184 LEU A O 1
#

pLDDT: mean 88.06, std 10.13, range [56.16, 97.5]

Foldseek 3Di:
DDWFQDPVFIKDFDDQDLFDFAALQRCVVLVLLVLQLVCVVVPDDARPPQDVVVSVCSVVSHRPFDDDVVDTRTGGHGPVCCCVRPVDDDDRMDHDQAAEAEDEDAPDQKDKDFDDADDPVVFDDDPPPPFDPPPVCPCVPAGPRGDPVRNVSNRVRRVPHTYIYMYDHPPPVSVVVVVVVVRD

Secondary structure (DSSP, 8-state):
-EEEEETTEEEEE----S-EEE-HHHHHHTT-HHHHHHHHHTT----TT--HHHHHHHHHT--SPEEETTEEE-EEE-TTHHHHHH--PPPS-EE---EEEEEE-TTPPPEEEE-----GGGS---TTS-PPP-TTSTTTT--TT--HHHHHHHHHHHHTS-EEEEEE-S-HHHHHHHHHHHH-

Sequence (184 aa):
MFVRGDTRGVSVLPWPSAAAAVGLGLLHALDWTGTARKRLKAGDRLHPTQHPLVTAALLSGHHTPLWNGDRELKAQIWPDQFPDWFGIALATSGHAAALLFPHVTPDAPPTATPGGQLADHDFMTGPTEDRYPDVFGLAGGVDGGGTTDARHHVTARLTDLPHHTITVGHDTAANADFLNTLLL

Radius of gyration: 19.51 Å; chains: 1; bounding box: 46×35×48 Å

Organism: Wenjunlia vitaminophila (NCBI:txid76728)